Protein AF-A0A9P0QKT2-F1 (afdb_monomer_lite)

Secondary structure (DSSP, 8-state):
-HHHHHHHHHHHHTSTT-S--TT--HHHHT-HHHHHHHHHHHHS-PPPSSHHHHHHHHHHHHHTS---HHHHHHHHHHHT--HHHHHTT-HHHHHHHHHHHHHIIIIISTTHHHHHHHHTTS-HHHHHHHHHHHHHHHTTTSHHHHHHHHHHHHHHHHHHHHHHHHHHHHHHHHHHHHHHHHHHGGG----------PPP-------HHHHHHHHHHHHHHHHHHHHHHT-

pLDDT: mean 80.15, std 20.01, range [33.97, 98.31]

Organism: NCBI:txid45579

Structure (mmCIF, N/CA/C/O backbone):
data_AF-A0A9P0QKT2-F1
#
_entry.id   AF-A0A9P0QKT2-F1
#
loop_
_atom_site.group_PDB
_atom_site.id
_atom_site.type_symbol
_atom_site.label_atom_id
_atom_site.label_alt_id
_atom_site.label_comp_id
_atom_site.label_asym_id
_atom_site.label_entity_id
_atom_site.label_seq_id
_atom_site.pdbx_PDB_ins_code
_atom_site.Cartn_x
_atom_site.Cartn_y
_atom_site.Cartn_z
_atom_site.occupancy
_atom_site.B_iso_or_equiv
_atom_site.auth_seq_id
_atom_site.auth_comp_id
_atom_site.auth_asym_id
_atom_site.auth_atom_id
_atom_site.pdbx_PDB_model_num
ATOM 1 N N . MET A 1 1 ? 10.599 8.604 -6.263 1.00 65.31 1 MET A N 1
ATOM 2 C CA . MET A 1 1 ? 9.157 8.591 -5.875 1.00 65.31 1 MET A CA 1
ATOM 3 C C . MET A 1 1 ? 8.241 7.961 -6.918 1.00 65.31 1 MET A C 1
ATOM 5 O O . MET A 1 1 ? 7.345 7.209 -6.540 1.00 65.31 1 MET A O 1
ATOM 9 N N . SER A 1 2 ? 8.417 8.247 -8.215 1.00 85.25 2 SER A N 1
ATOM 10 C CA . SER A 1 2 ? 7.556 7.660 -9.256 1.00 85.25 2 SER A CA 1
ATOM 11 C C . SER A 1 2 ? 7.709 6.137 -9.356 1.00 85.25 2 SER A C 1
ATOM 13 O O . SER A 1 2 ? 6.700 5.457 -9.542 1.00 85.25 2 SER A O 1
ATOM 15 N N . ALA A 1 3 ? 8.918 5.579 -9.188 1.00 90.94 3 ALA A N 1
ATOM 16 C CA . ALA A 1 3 ? 9.082 4.127 -9.232 1.00 90.94 3 ALA A CA 1
ATOM 17 C C . ALA A 1 3 ? 8.391 3.413 -8.079 1.00 90.94 3 ALA A C 1
ATOM 19 O O . ALA A 1 3 ? 7.720 2.429 -8.336 1.00 90.94 3 ALA A O 1
ATOM 20 N N . PHE A 1 4 ? 8.461 3.937 -6.854 1.00 94.75 4 PHE A N 1
ATOM 21 C CA . PHE A 1 4 ? 7.757 3.326 -5.726 1.00 94.75 4 PHE A CA 1
ATOM 22 C C . PHE A 1 4 ? 6.256 3.200 -5.981 1.00 94.75 4 PHE A C 1
ATOM 24 O O . PHE A 1 4 ? 5.687 2.134 -5.784 1.00 94.75 4 PHE A O 1
ATOM 31 N N . ILE A 1 5 ? 5.619 4.258 -6.491 1.00 96.25 5 ILE A N 1
ATOM 32 C CA . ILE A 1 5 ? 4.192 4.208 -6.834 1.00 96.25 5 ILE A CA 1
ATOM 33 C C . ILE A 1 5 ? 3.935 3.154 -7.921 1.00 96.25 5 ILE A C 1
ATOM 35 O O . ILE A 1 5 ? 2.951 2.428 -7.834 1.00 96.25 5 ILE A O 1
ATOM 39 N N . LYS A 1 6 ? 4.821 3.024 -8.917 1.00 96.88 6 LYS A N 1
ATOM 40 C CA . LYS A 1 6 ? 4.705 1.990 -9.959 1.00 96.88 6 LYS A CA 1
ATOM 41 C C . LYS A 1 6 ? 4.854 0.576 -9.395 1.00 96.88 6 LYS A C 1
ATOM 43 O O . LYS A 1 6 ? 3.983 -0.245 -9.653 1.00 96.88 6 LYS A O 1
ATOM 48 N N . SER A 1 7 ? 5.879 0.314 -8.589 1.00 97.31 7 SER A N 1
ATOM 49 C CA . SER A 1 7 ? 6.086 -0.978 -7.923 1.00 97.31 7 SER A CA 1
ATOM 50 C C . SER A 1 7 ? 4.891 -1.337 -7.037 1.00 97.31 7 SER A C 1
ATOM 52 O O . SER A 1 7 ? 4.411 -2.467 -7.042 1.00 97.31 7 SER A O 1
ATOM 54 N N . MET A 1 8 ? 4.329 -0.344 -6.343 1.00 98.19 8 MET A N 1
ATOM 55 C CA . MET A 1 8 ? 3.104 -0.501 -5.562 1.00 98.19 8 MET A CA 1
ATOM 56 C C . MET A 1 8 ? 1.881 -0.801 -6.433 1.00 98.19 8 MET A C 1
ATOM 58 O O . MET A 1 8 ? 1.063 -1.618 -6.034 1.00 98.19 8 MET A O 1
ATOM 62 N N . ILE A 1 9 ? 1.740 -0.189 -7.613 1.00 98.31 9 ILE A N 1
ATOM 63 C CA . ILE A 1 9 ? 0.661 -0.513 -8.562 1.00 98.31 9 ILE A CA 1
ATOM 64 C C . ILE A 1 9 ? 0.784 -1.956 -9.058 1.00 98.31 9 ILE A C 1
ATOM 66 O O . ILE A 1 9 ? -0.229 -2.654 -9.095 1.00 98.31 9 ILE A O 1
ATOM 70 N N . VAL A 1 10 ? 1.996 -2.411 -9.396 1.00 97.88 10 VAL A N 1
ATOM 71 C CA . VAL A 1 10 ? 2.253 -3.806 -9.791 1.00 97.88 10 VAL A CA 1
ATOM 72 C C . VAL A 1 10 ? 1.815 -4.745 -8.670 1.00 97.88 10 VAL A C 1
ATOM 74 O O . VAL A 1 10 ? 0.959 -5.598 -8.885 1.00 97.88 10 VAL A O 1
ATOM 77 N N . TRP A 1 11 ? 2.283 -4.509 -7.445 1.00 98.25 11 TRP A N 1
ATOM 78 C CA . TRP A 1 11 ? 1.902 -5.319 -6.289 1.00 98.25 11 TRP A CA 1
ATOM 79 C C . TRP A 1 11 ? 0.396 -5.303 -5.992 1.00 98.25 11 TRP A C 1
ATOM 81 O O . TRP A 1 11 ? -0.208 -6.341 -5.726 1.00 98.25 11 TRP A O 1
ATOM 91 N N . LEU A 1 12 ? -0.243 -4.134 -6.063 1.00 97.94 12 LEU A N 1
ATOM 92 C CA . LEU A 1 12 ? -1.684 -4.000 -5.840 1.00 97.94 12 LEU A CA 1
ATOM 93 C C . LEU A 1 12 ? -2.510 -4.672 -6.943 1.00 97.94 12 LEU A C 1
ATOM 95 O O . LEU A 1 12 ? -3.657 -5.044 -6.688 1.00 97.94 12 LEU A O 1
ATOM 99 N N . SER A 1 13 ? -1.962 -4.833 -8.150 1.00 97.56 13 SER A N 1
ATOM 100 C CA . SER A 1 13 ? -2.645 -5.522 -9.251 1.00 97.56 13 SER A CA 1
ATOM 101 C C . SER A 1 13 ? -2.770 -7.034 -9.035 1.00 97.56 13 SER A C 1
ATOM 103 O O . SER A 1 13 ? -3.696 -7.638 -9.571 1.00 97.56 13 SER A O 1
ATOM 105 N N . ASP A 1 14 ? -1.936 -7.622 -8.170 1.00 96.75 14 ASP A N 1
ATOM 106 C CA . ASP A 1 14 ? -1.974 -9.057 -7.852 1.00 96.75 14 ASP A CA 1
ATOM 107 C C . ASP A 1 14 ? -3.077 -9.436 -6.848 1.00 96.75 14 ASP A C 1
ATOM 109 O O . ASP A 1 14 ? -3.342 -10.619 -6.615 1.00 96.75 14 ASP A O 1
ATOM 113 N N . PHE A 1 15 ? -3.747 -8.456 -6.232 1.00 96.06 15 PHE A N 1
ATOM 114 C CA . PHE A 1 15 ? -4.842 -8.747 -5.310 1.00 96.06 15 PHE A CA 1
ATOM 115 C C . PHE A 1 15 ? -6.084 -9.266 -6.059 1.00 96.06 15 PHE A C 1
ATOM 117 O O . PHE A 1 15 ? -6.434 -8.758 -7.129 1.00 96.06 15 PHE A O 1
ATOM 124 N N . PRO A 1 16 ? -6.829 -10.232 -5.489 1.00 94.62 16 PRO A N 1
ATOM 125 C CA . PRO A 1 16 ? -8.039 -10.747 -6.110 1.00 94.62 16 PRO A CA 1
ATOM 126 C C . PRO A 1 16 ? -9.060 -9.631 -6.325 1.00 94.62 16 PRO A C 1
ATOM 128 O O . PRO A 1 16 ? -9.385 -8.890 -5.399 1.00 94.62 16 PRO A O 1
ATOM 131 N N . SER A 1 17 ? -9.612 -9.558 -7.537 1.00 94.19 17 SER A N 1
ATOM 132 C CA . SER A 1 17 ? -10.562 -8.511 -7.951 1.00 94.19 17 SER A CA 1
ATOM 133 C C . SER A 1 17 ? -9.989 -7.089 -7.943 1.00 94.19 17 SER A C 1
ATOM 135 O O . SER A 1 17 ? -10.761 -6.128 -7.945 1.00 94.19 17 SER A O 1
ATOM 137 N N . SER A 1 18 ? -8.659 -6.937 -7.948 1.00 96.06 18 SER A N 1
ATOM 138 C CA . SER A 1 18 ? -8.037 -5.620 -8.041 1.00 96.06 18 SER A CA 1
ATOM 139 C C . SER A 1 18 ? -8.517 -4.882 -9.299 1.00 96.06 18 SER A C 1
ATOM 141 O O . SER A 1 18 ? -8.508 -5.454 -10.392 1.00 96.06 18 SER A O 1
ATOM 143 N N . PRO A 1 19 ? -8.934 -3.609 -9.181 1.00 96.69 19 PRO A N 1
ATOM 144 C CA . PRO A 1 19 ? -9.312 -2.790 -10.331 1.00 96.69 19 PRO A CA 1
ATOM 145 C C . PRO A 1 19 ? -8.095 -2.286 -11.127 1.00 96.69 19 PRO A C 1
ATOM 147 O O . PRO A 1 19 ? -8.264 -1.637 -12.158 1.00 96.69 19 PRO A O 1
ATOM 150 N N . LEU A 1 20 ? -6.874 -2.524 -10.635 1.00 97.31 20 LEU A N 1
ATOM 151 C CA . LEU A 1 20 ? -5.635 -2.052 -11.241 1.00 97.31 20 LEU A CA 1
ATOM 152 C C . LEU A 1 20 ? -5.011 -3.133 -12.121 1.00 97.31 20 LEU A C 1
ATOM 154 O O . LEU A 1 20 ? -4.900 -4.285 -11.722 1.00 97.31 20 LEU A O 1
ATOM 158 N N . SER A 1 21 ? -4.526 -2.734 -13.295 1.00 97.31 21 SER A N 1
ATOM 159 C CA . SER A 1 21 ? -3.582 -3.541 -14.076 1.00 97.31 21 SER A CA 1
ATOM 160 C C . SER A 1 21 ? -2.142 -3.256 -13.643 1.00 97.31 21 SER A C 1
ATOM 162 O O . SER A 1 21 ? -1.848 -2.118 -13.279 1.00 97.31 21 SER A O 1
ATOM 164 N N . ALA A 1 22 ? -1.218 -4.202 -13.827 1.00 96.62 22 ALA A N 1
ATOM 165 C CA . ALA A 1 22 ? 0.212 -4.001 -13.549 1.00 96.62 22 ALA A CA 1
ATOM 166 C C . ALA A 1 22 ? 0.848 -2.819 -14.316 1.00 96.62 22 ALA A C 1
ATOM 168 O O . ALA A 1 22 ? 1.862 -2.265 -13.902 1.00 96.62 22 ALA A O 1
ATOM 169 N N . HIS A 1 23 ? 0.244 -2.398 -15.431 1.00 96.44 23 HIS A N 1
ATOM 170 C CA . HIS A 1 23 ? 0.685 -1.250 -16.235 1.00 96.44 23 HIS A CA 1
ATOM 171 C C . HIS A 1 23 ? -0.147 0.016 -15.998 1.00 96.44 23 HIS A C 1
ATOM 173 O O . HIS A 1 23 ? -0.069 0.964 -16.782 1.00 96.44 23 HIS A O 1
ATOM 179 N N . ALA A 1 24 ? -0.978 0.028 -14.954 1.00 97.00 24 ALA A N 1
ATOM 180 C CA . ALA A 1 24 ? -1.817 1.172 -14.647 1.00 97.00 24 ALA A CA 1
ATOM 181 C C . ALA A 1 24 ? -0.954 2.387 -14.284 1.00 97.00 24 ALA A C 1
ATOM 183 O O . ALA A 1 24 ? 0.142 2.279 -13.732 1.00 97.00 24 ALA A O 1
ATOM 184 N N . SER A 1 25 ? -1.460 3.568 -14.619 1.00 96.94 25 SER A N 1
ATOM 185 C CA . SER A 1 25 ? -0.797 4.821 -14.294 1.00 96.94 25 SER A CA 1
ATOM 186 C C . SER A 1 25 ? -1.206 5.322 -12.907 1.00 96.94 25 SER A C 1
ATOM 188 O O . SER A 1 25 ? -2.145 4.821 -12.283 1.00 96.94 25 SER A O 1
ATOM 190 N N . ILE A 1 26 ? -0.522 6.358 -12.422 1.00 96.31 26 ILE A N 1
ATOM 191 C CA . ILE A 1 26 ? -0.884 7.005 -11.156 1.00 96.31 26 ILE A CA 1
ATOM 192 C C . ILE A 1 26 ? -2.288 7.617 -11.210 1.00 96.31 26 ILE A C 1
ATOM 194 O O . ILE A 1 26 ? -2.996 7.622 -10.209 1.00 96.31 26 ILE A O 1
ATOM 198 N N . GLU A 1 27 ? -2.725 8.079 -12.383 1.00 96.88 27 GLU A N 1
ATOM 199 C CA . GLU A 1 27 ? -4.071 8.607 -12.597 1.00 96.88 27 GLU A CA 1
ATOM 200 C C . GLU A 1 27 ? -5.140 7.538 -12.394 1.00 96.88 27 GLU A C 1
ATOM 202 O O . GLU A 1 27 ? -6.210 7.854 -11.881 1.00 96.88 27 GLU A O 1
ATOM 207 N N . ALA A 1 28 ? -4.850 6.289 -12.770 1.00 97.12 28 ALA A N 1
ATOM 208 C CA . ALA A 1 28 ? -5.752 5.176 -12.520 1.00 97.12 28 ALA A CA 1
ATOM 209 C C . ALA A 1 28 ? -5.839 4.879 -11.019 1.00 97.12 28 ALA A C 1
ATOM 211 O O . ALA A 1 28 ? -6.939 4.775 -10.491 1.00 97.12 28 ALA A O 1
ATOM 212 N N . LEU A 1 29 ? -4.709 4.826 -10.304 1.00 97.31 29 LEU A N 1
ATOM 213 C CA . LEU A 1 29 ? -4.705 4.644 -8.845 1.00 97.31 29 LEU A CA 1
ATOM 214 C C . LEU A 1 29 ? -5.441 5.780 -8.111 1.00 97.31 29 LEU A C 1
ATOM 216 O O . LEU A 1 29 ? -6.167 5.527 -7.152 1.00 97.31 29 LEU A O 1
ATOM 220 N N . ALA A 1 30 ? -5.264 7.020 -8.569 1.00 96.88 30 ALA A N 1
ATOM 221 C CA . ALA A 1 30 ? -5.894 8.216 -8.017 1.00 96.88 30 ALA A CA 1
ATOM 222 C C . ALA A 1 30 ? -7.309 8.482 -8.569 1.00 96.88 30 ALA A C 1
ATOM 224 O O . ALA A 1 30 ? -7.863 9.553 -8.331 1.00 96.88 30 ALA A O 1
ATOM 225 N N . SER A 1 31 ? -7.925 7.548 -9.301 1.00 96.25 31 SER A N 1
ATOM 226 C CA . SER A 1 31 ? -9.359 7.627 -9.603 1.00 96.25 31 SER A CA 1
ATOM 227 C C . SER A 1 31 ? -10.153 7.274 -8.338 1.00 96.25 31 SER A C 1
ATOM 229 O O . SER A 1 31 ? -9.881 6.238 -7.726 1.00 96.25 31 SER A O 1
ATOM 231 N N . PRO A 1 32 ? -11.146 8.087 -7.928 1.00 95.62 32 PRO A N 1
ATOM 232 C CA . PRO A 1 32 ? -12.008 7.763 -6.793 1.00 95.62 32 PRO A CA 1
ATOM 233 C C . PRO A 1 32 ? -12.688 6.396 -6.924 1.00 95.62 32 PRO A C 1
ATOM 235 O O . PRO A 1 32 ? -12.804 5.674 -5.938 1.00 95.62 32 PRO A O 1
ATOM 238 N N . GLU A 1 33 ? -13.106 6.022 -8.133 1.00 95.12 33 GLU A N 1
ATOM 239 C CA . GLU A 1 33 ? -13.756 4.744 -8.421 1.00 95.12 33 GLU A CA 1
ATOM 240 C C . GLU A 1 33 ? -12.795 3.572 -8.200 1.00 95.12 33 GLU A C 1
ATOM 242 O O . GLU A 1 33 ? -13.113 2.637 -7.464 1.00 95.12 33 GLU A O 1
ATOM 247 N N . VAL A 1 34 ? -11.598 3.646 -8.790 1.00 95.94 34 VAL A N 1
ATOM 248 C CA . VAL A 1 34 ? -10.556 2.617 -8.653 1.00 95.94 34 VAL A CA 1
ATOM 249 C C . VAL A 1 34 ? -10.100 2.508 -7.201 1.00 95.94 34 VAL A C 1
ATOM 251 O O . VAL A 1 34 ? -10.027 1.405 -6.661 1.00 95.94 34 VAL A O 1
ATOM 254 N N . PHE A 1 35 ? -9.854 3.638 -6.539 1.00 96.31 35 PHE A N 1
ATOM 255 C CA . PHE A 1 35 ? -9.447 3.664 -5.138 1.00 96.31 35 PHE A CA 1
ATOM 256 C C . PHE A 1 35 ? -10.518 3.062 -4.221 1.00 96.31 35 PHE A C 1
ATOM 258 O O . PHE A 1 35 ? -10.198 2.268 -3.338 1.00 96.31 35 PHE A O 1
ATOM 265 N N . ASN A 1 36 ? -11.796 3.374 -4.454 1.00 94.75 36 ASN A N 1
ATOM 266 C CA . ASN A 1 36 ? -12.893 2.803 -3.681 1.00 94.75 36 ASN A CA 1
ATOM 267 C C . ASN A 1 36 ? -13.024 1.287 -3.891 1.00 94.75 36 ASN A C 1
ATOM 269 O O . ASN A 1 36 ? -13.183 0.543 -2.923 1.00 94.75 36 ASN A O 1
ATOM 273 N N . CYS A 1 37 ? -12.907 0.816 -5.136 1.00 94.56 37 CYS A N 1
ATOM 274 C CA . CYS A 1 37 ? -12.874 -0.613 -5.439 1.00 94.56 37 CYS A CA 1
ATOM 275 C C . CYS A 1 37 ? -11.696 -1.303 -4.742 1.00 94.56 37 CYS A C 1
ATOM 277 O O . CYS A 1 37 ? -11.878 -2.358 -4.139 1.00 94.56 37 CYS A O 1
ATOM 279 N N . LEU A 1 38 ? -10.512 -0.688 -4.753 1.00 95.81 38 LEU A N 1
ATOM 280 C CA . LEU A 1 38 ? -9.321 -1.228 -4.103 1.00 95.81 38 LEU A CA 1
ATOM 281 C C . LEU A 1 38 ? -9.482 -1.305 -2.577 1.00 95.81 38 LEU A C 1
ATOM 283 O O . LEU A 1 38 ? -9.185 -2.340 -1.981 1.00 95.81 38 LEU A O 1
ATOM 287 N N . LEU A 1 39 ? -10.015 -0.257 -1.939 1.00 95.25 39 LEU A N 1
ATOM 288 C CA . LEU A 1 39 ? -10.368 -0.301 -0.516 1.00 95.25 39 LEU A CA 1
ATOM 289 C C . LEU A 1 39 ? -11.407 -1.389 -0.233 1.00 95.25 39 LEU A C 1
ATOM 291 O O . LEU A 1 39 ? -11.264 -2.122 0.743 1.00 95.25 39 LEU A O 1
ATOM 295 N N . GLY A 1 40 ? -12.400 -1.548 -1.111 1.00 93.75 40 GLY A N 1
ATOM 296 C CA . GLY A 1 40 ? -13.363 -2.645 -1.066 1.00 93.75 40 GLY A CA 1
ATOM 297 C C . GLY A 1 40 ? -12.698 -4.019 -1.090 1.00 93.75 40 GLY A C 1
ATOM 298 O O . GLY A 1 40 ? -13.039 -4.866 -0.269 1.00 93.75 40 GLY A O 1
ATOM 299 N N . CYS A 1 41 ? -11.706 -4.216 -1.960 1.00 93.31 41 CYS A N 1
ATOM 300 C CA . CYS A 1 41 ? -10.953 -5.468 -2.065 1.00 93.31 41 CYS A CA 1
ATOM 301 C C . CYS A 1 41 ? -10.135 -5.758 -0.800 1.00 93.31 41 CYS A C 1
ATOM 303 O O . CYS A 1 41 ? -10.121 -6.887 -0.315 1.00 93.31 41 CYS A O 1
ATOM 305 N N . LEU A 1 42 ? -9.469 -4.744 -0.246 1.00 94.56 42 LEU A N 1
ATOM 306 C CA . LEU A 1 42 ? -8.571 -4.917 0.897 1.00 94.56 42 LEU A CA 1
ATOM 307 C C . LEU A 1 42 ? -9.313 -4.996 2.241 1.00 94.56 42 LEU A C 1
ATOM 309 O O . LEU A 1 42 ? -8.932 -5.764 3.123 1.00 94.56 42 LEU A O 1
ATOM 313 N N . ILE A 1 43 ? -10.364 -4.199 2.424 1.00 94.06 43 ILE A N 1
ATOM 314 C CA . ILE A 1 43 ? -11.088 -4.060 3.699 1.00 94.06 43 ILE A CA 1
ATOM 315 C C . ILE A 1 43 ? -12.359 -4.926 3.724 1.00 94.06 43 ILE A C 1
ATOM 317 O O . ILE A 1 43 ? -12.873 -5.242 4.798 1.00 94.06 43 ILE A O 1
ATOM 321 N N . GLY A 1 44 ? -12.882 -5.315 2.557 1.00 89.12 44 GLY A N 1
ATOM 322 C CA . GLY A 1 44 ? -14.163 -6.017 2.424 1.00 89.12 44 GLY A CA 1
ATOM 323 C C . GLY A 1 44 ? -15.384 -5.099 2.554 1.00 89.12 44 GLY A C 1
ATOM 324 O O . GLY A 1 44 ? -16.499 -5.579 2.749 1.00 89.12 44 GLY A O 1
ATOM 325 N N . LYS A 1 45 ? -15.192 -3.773 2.497 1.00 84.81 45 LYS A N 1
ATOM 326 C CA . LYS A 1 45 ? -16.253 -2.759 2.598 1.00 84.81 45 LYS A CA 1
ATOM 327 C C . LYS A 1 45 ? -16.019 -1.656 1.576 1.00 84.81 45 LYS A C 1
ATOM 329 O O . LYS A 1 45 ? -14.920 -1.121 1.495 1.00 84.81 45 LYS A O 1
ATOM 334 N N . THR A 1 46 ? -17.060 -1.278 0.844 1.00 78.44 46 THR A N 1
ATOM 335 C CA . THR A 1 46 ? -17.016 -0.150 -0.093 1.00 78.44 46 THR A CA 1
ATOM 336 C C . THR A 1 46 ? -17.328 1.156 0.634 1.00 78.44 46 THR A C 1
ATOM 338 O O . THR A 1 46 ? -18.300 1.224 1.392 1.00 78.44 46 THR A O 1
ATOM 341 N N . ALA A 1 47 ? -16.535 2.199 0.396 1.00 72.75 47 ALA A N 1
ATOM 342 C CA . ALA A 1 47 ? -16.874 3.553 0.815 1.00 72.75 47 ALA A CA 1
ATOM 343 C C . ALA A 1 47 ? -17.914 4.158 -0.140 1.00 72.75 47 ALA A C 1
ATOM 345 O O . ALA A 1 47 ? -18.091 3.716 -1.279 1.00 72.75 47 ALA A O 1
ATOM 346 N N . THR A 1 48 ? -18.574 5.223 0.303 1.00 76.62 48 THR A N 1
ATOM 347 C CA . THR A 1 48 ? -19.150 6.192 -0.635 1.00 76.62 48 THR A CA 1
ATOM 348 C C . THR A 1 48 ? -1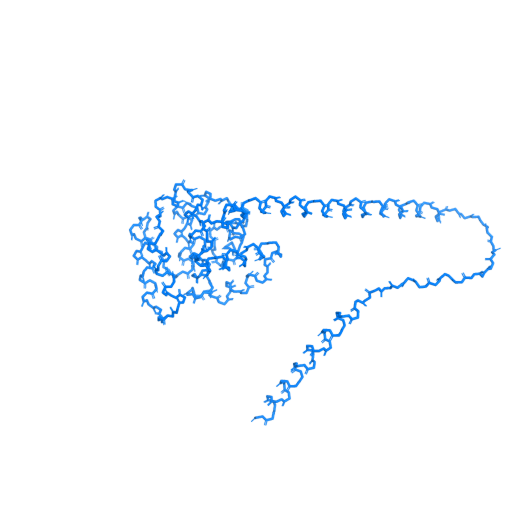8.011 6.967 -1.309 1.00 76.62 48 THR A C 1
ATOM 350 O O . THR A 1 48 ? -16.923 7.070 -0.759 1.00 76.62 48 THR A O 1
ATOM 353 N N . SER A 1 49 ? -18.211 7.548 -2.489 1.00 78.12 49 SER A N 1
ATOM 354 C CA . SER A 1 49 ? -17.148 8.272 -3.211 1.00 78.12 49 SER A CA 1
ATOM 355 C C . SER A 1 49 ? -16.792 9.652 -2.614 1.00 78.12 49 SER A C 1
ATOM 357 O O . SER A 1 49 ? -16.257 10.515 -3.307 1.00 78.12 49 SER A O 1
ATOM 359 N N . THR A 1 50 ? -17.077 9.895 -1.328 1.00 84.00 50 THR A N 1
ATOM 360 C CA . THR A 1 50 ? -16.821 11.176 -0.649 1.00 84.00 50 THR A CA 1
ATOM 361 C C . THR A 1 50 ? -15.557 11.113 0.210 1.00 84.00 50 THR A C 1
ATOM 363 O O . THR A 1 50 ? -15.286 10.112 0.872 1.00 84.00 50 THR A O 1
ATOM 366 N N . ILE A 1 51 ? -14.789 12.207 0.255 1.00 81.62 51 ILE A N 1
ATOM 367 C CA . ILE A 1 51 ? -13.508 12.278 0.987 1.00 81.62 51 ILE A CA 1
ATOM 368 C C . ILE A 1 51 ? -13.659 11.941 2.478 1.00 81.62 51 ILE A C 1
ATOM 370 O O . ILE A 1 51 ? -12.880 11.159 3.022 1.00 81.62 51 ILE A O 1
ATOM 374 N N . GLU A 1 52 ? -14.674 12.507 3.131 1.00 84.62 52 GLU A N 1
ATOM 375 C CA . GLU A 1 52 ? -14.959 12.278 4.555 1.00 84.62 52 GLU A CA 1
ATOM 376 C C . GLU A 1 52 ? -15.262 10.804 4.842 1.00 84.62 52 GLU A C 1
ATOM 378 O O . GLU A 1 52 ? -14.896 10.271 5.894 1.00 84.62 52 GLU A O 1
ATOM 383 N N . SER A 1 53 ? -15.873 10.112 3.877 1.00 89.38 53 SER A N 1
ATOM 384 C CA . SER A 1 53 ? -16.187 8.699 4.034 1.00 89.38 53 SER A CA 1
ATOM 385 C C . SER A 1 53 ? -14.960 7.794 3.949 1.00 89.38 53 SER A C 1
ATOM 387 O O . SER A 1 53 ? -14.948 6.781 4.643 1.00 89.38 53 SER A O 1
ATOM 389 N N . TYR A 1 54 ? -13.903 8.167 3.212 1.00 92.38 54 TYR A N 1
ATOM 390 C CA . TYR A 1 54 ? -12.649 7.400 3.205 1.00 92.38 54 TYR A CA 1
ATOM 391 C C . TYR A 1 54 ? -11.960 7.442 4.568 1.00 92.38 54 TYR A C 1
ATOM 393 O O . TYR A 1 54 ? -11.595 6.395 5.099 1.00 92.38 54 TYR A O 1
ATOM 401 N N . HIS A 1 55 ? -11.850 8.631 5.173 1.00 92.56 55 HIS A N 1
ATOM 402 C CA . HIS A 1 55 ? -11.302 8.788 6.526 1.00 92.56 55 HIS A CA 1
ATOM 403 C C . HIS A 1 55 ? -12.098 7.977 7.547 1.00 92.56 55 HIS A C 1
ATOM 405 O O . HIS A 1 55 ? -11.523 7.162 8.268 1.00 92.56 55 HIS A O 1
ATOM 411 N N . SER A 1 56 ? -13.426 8.134 7.561 1.00 93.38 56 SER A N 1
ATOM 412 C CA . SER A 1 56 ? -14.285 7.397 8.494 1.00 93.38 56 SER A CA 1
ATOM 413 C C . SER A 1 56 ? -14.215 5.882 8.279 1.00 93.38 56 SER A C 1
ATOM 415 O O . SER A 1 56 ? -14.184 5.131 9.254 1.00 93.38 56 SER A O 1
ATOM 417 N N . LEU A 1 57 ? -14.176 5.413 7.026 1.00 93.94 57 LEU A N 1
ATOM 418 C CA . LEU A 1 57 ? -14.069 3.987 6.711 1.00 93.94 57 LEU A CA 1
ATOM 419 C C . LEU A 1 57 ? -12.749 3.403 7.218 1.00 93.94 57 LEU A C 1
ATOM 421 O O . LEU A 1 57 ? -12.756 2.358 7.869 1.00 93.94 57 LEU A O 1
ATOM 425 N N . LEU A 1 58 ? -11.633 4.077 6.934 1.00 95.12 58 LEU A N 1
ATOM 426 C CA . LEU A 1 58 ? -10.300 3.639 7.341 1.00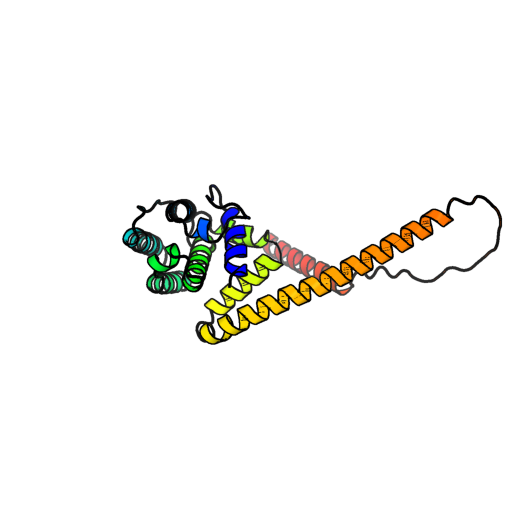 95.12 58 LEU A CA 1
ATOM 427 C C . LEU A 1 58 ? -10.153 3.637 8.867 1.00 95.12 58 LEU A C 1
ATOM 429 O O . LEU A 1 58 ? -9.656 2.661 9.425 1.00 95.12 58 LEU A O 1
ATOM 433 N N . GLN A 1 59 ? -10.653 4.669 9.551 1.00 94.69 59 GLN A N 1
ATOM 434 C CA . GLN A 1 59 ? -10.671 4.719 11.016 1.00 94.69 59 GLN A CA 1
ATOM 435 C C . GLN A 1 59 ? -11.489 3.571 11.611 1.00 94.69 59 GLN A C 1
ATOM 437 O O . GLN A 1 59 ? -10.957 2.802 12.408 1.00 94.69 59 GLN A O 1
ATOM 442 N N . LYS A 1 60 ? -12.733 3.374 11.154 1.00 94.88 60 LYS A N 1
ATOM 443 C CA . LYS A 1 60 ? -13.592 2.266 11.610 1.00 94.88 60 LYS A CA 1
ATOM 444 C C . LYS A 1 60 ? -12.971 0.897 11.349 1.00 94.88 60 LYS A C 1
ATOM 446 O O . LYS A 1 60 ? -13.146 -0.023 12.146 1.00 94.88 60 LYS A O 1
ATOM 451 N N . HIS A 1 61 ? -12.272 0.733 10.224 1.00 94.94 61 HIS A N 1
ATOM 452 C CA . HIS A 1 61 ? -11.526 -0.492 9.937 1.00 94.94 61 HIS A CA 1
ATOM 453 C C . HIS A 1 61 ? -10.446 -0.724 10.991 1.00 94.94 61 HIS A C 1
ATOM 455 O O . HIS A 1 61 ? -10.419 -1.803 11.574 1.00 94.94 61 HIS A O 1
ATOM 461 N N . LEU A 1 62 ? -9.619 0.277 11.299 1.00 94.44 62 LEU A N 1
ATOM 462 C CA . LEU A 1 62 ? -8.550 0.142 12.293 1.00 94.44 62 LEU A CA 1
ATOM 463 C C . LEU A 1 62 ? -9.057 -0.013 13.729 1.00 94.44 62 LEU A C 1
ATOM 465 O O . LEU A 1 62 ? -8.475 -0.781 14.487 1.00 94.44 62 LEU A O 1
ATOM 469 N N . GLU A 1 63 ? -10.147 0.656 14.098 1.00 94.12 63 GLU A N 1
ATOM 470 C CA . GLU A 1 63 ? -10.798 0.504 15.409 1.00 94.12 63 GLU A CA 1
ATOM 471 C C . GLU A 1 63 ? -11.332 -0.914 15.638 1.00 94.12 63 GLU A C 1
ATOM 473 O O . GLU A 1 63 ? -11.410 -1.371 16.774 1.00 94.12 63 GLU A O 1
ATOM 478 N N . SER A 1 64 ? -11.669 -1.634 14.564 1.00 92.88 64 SER A N 1
ATOM 479 C CA . SER A 1 64 ? -12.095 -3.036 14.650 1.00 92.88 64 SER A CA 1
ATOM 480 C C . SER A 1 64 ? -10.940 -4.030 14.829 1.00 92.88 64 SER A C 1
ATOM 482 O O . SER A 1 64 ? -11.185 -5.227 14.994 1.00 92.88 64 SER A O 1
ATOM 484 N N . LYS A 1 65 ? -9.684 -3.572 14.758 1.00 92.62 65 LYS A N 1
ATOM 485 C CA . LYS A 1 65 ? -8.490 -4.418 14.869 1.00 92.62 65 LYS A CA 1
ATOM 486 C C . LYS A 1 65 ? -7.877 -4.309 16.259 1.00 92.62 65 LYS A C 1
ATOM 488 O O . LYS A 1 65 ? -8.025 -3.308 16.952 1.00 92.62 65 LYS A O 1
ATOM 493 N N . VAL A 1 66 ? -7.152 -5.356 16.650 1.00 91.81 66 VAL A N 1
ATOM 494 C CA . VAL A 1 66 ? -6.363 -5.351 17.886 1.00 91.81 66 VAL A CA 1
ATOM 495 C C . VAL A 1 66 ? -5.327 -4.235 17.806 1.00 91.81 66 VAL A C 1
ATOM 497 O O . VAL A 1 66 ? -4.621 -4.103 16.802 1.00 91.81 66 VAL A O 1
ATOM 500 N N . GLU A 1 67 ? -5.241 -3.434 18.864 1.00 92.25 67 GLU A N 1
ATOM 501 C CA . GLU A 1 67 ? -4.296 -2.329 18.928 1.00 92.25 67 GLU A CA 1
ATOM 502 C C . GLU A 1 67 ? -2.864 -2.867 18.976 1.00 92.25 67 GLU A C 1
ATOM 504 O O . GLU A 1 67 ? -2.448 -3.558 19.904 1.00 92.25 67 GLU A O 1
ATOM 509 N N . THR A 1 68 ? -2.115 -2.572 17.920 1.00 91.69 68 THR A N 1
ATOM 510 C CA . THR A 1 68 ? -0.705 -2.923 17.761 1.00 91.69 68 THR A CA 1
ATOM 511 C C . THR A 1 68 ? 0.070 -1.666 17.388 1.00 91.69 68 THR A C 1
ATOM 513 O O . THR A 1 68 ? -0.515 -0.689 16.916 1.00 91.69 68 THR A O 1
ATOM 516 N N . LYS A 1 69 ? 1.399 -1.697 17.536 1.00 90.44 69 LYS A N 1
ATOM 517 C CA . LYS A 1 69 ? 2.276 -0.596 17.107 1.00 90.44 69 LYS A CA 1
ATOM 518 C C . LYS A 1 69 ? 2.020 -0.188 15.648 1.00 90.44 69 LYS A C 1
ATOM 520 O O . LYS A 1 69 ? 1.900 0.994 15.363 1.00 90.44 69 LYS A O 1
ATOM 525 N N . VAL A 1 70 ? 1.831 -1.166 14.759 1.00 89.69 70 VAL A N 1
ATOM 526 C CA . VAL A 1 70 ? 1.523 -0.926 13.338 1.00 89.69 70 VAL A CA 1
ATOM 527 C C . VAL A 1 70 ? 0.170 -0.231 13.165 1.00 89.69 70 VAL A C 1
ATOM 529 O O . VAL A 1 70 ? 0.058 0.708 12.390 1.00 89.69 70 VAL A O 1
ATOM 532 N N . VAL A 1 71 ? -0.866 -0.640 13.906 1.00 91.25 71 VAL A N 1
ATOM 533 C CA . VAL A 1 71 ? -2.190 0.006 13.827 1.00 91.25 71 VAL A CA 1
ATOM 534 C C . VAL A 1 71 ? -2.136 1.461 14.304 1.00 91.25 71 VAL A C 1
ATOM 536 O O . VAL A 1 71 ? -2.807 2.309 13.717 1.00 91.25 71 VAL A O 1
ATOM 539 N N . LEU A 1 72 ? -1.330 1.772 15.323 1.00 91.00 72 LEU A N 1
ATOM 540 C CA . LEU A 1 72 ? -1.101 3.152 15.766 1.00 91.00 72 LEU A CA 1
ATOM 541 C C . LEU A 1 72 ? -0.410 3.986 14.675 1.00 91.00 72 LEU A C 1
ATOM 543 O O . LEU A 1 72 ? -0.918 5.048 14.321 1.00 91.00 72 LEU A O 1
ATOM 547 N N . GLU A 1 73 ? 0.660 3.461 14.070 1.00 90.62 73 GLU A N 1
ATOM 548 C CA . GLU A 1 73 ? 1.360 4.099 12.940 1.00 90.62 73 GLU A CA 1
ATOM 549 C C . GLU A 1 73 ? 0.404 4.350 11.757 1.00 90.62 73 GLU A C 1
ATOM 551 O O . GLU A 1 73 ? 0.396 5.426 11.159 1.00 90.62 73 GLU A O 1
ATOM 556 N N . MET A 1 74 ? -0.486 3.399 11.452 1.00 92.75 74 MET A N 1
ATOM 557 C CA . MET A 1 74 ? -1.504 3.572 10.411 1.00 92.75 74 MET A CA 1
ATOM 558 C C . MET A 1 74 ? -2.516 4.676 10.751 1.00 92.75 74 MET A C 1
ATOM 560 O O . MET A 1 74 ? -2.909 5.424 9.854 1.00 92.75 74 MET A O 1
ATOM 564 N N . LYS A 1 75 ? -2.946 4.804 12.017 1.00 93.69 75 LYS A N 1
ATOM 565 C CA . LYS A 1 75 ? -3.854 5.883 12.455 1.00 93.69 75 LYS A CA 1
ATOM 566 C C . LYS A 1 75 ? -3.206 7.258 12.259 1.00 93.69 75 LYS A C 1
ATOM 568 O O . LYS A 1 75 ? -3.853 8.166 11.733 1.00 93.69 75 LYS A O 1
ATOM 573 N N . GLU A 1 76 ? -1.935 7.400 12.631 1.00 92.62 76 GLU A N 1
ATOM 574 C CA . GLU A 1 76 ? -1.155 8.630 12.428 1.00 92.62 76 GLU A CA 1
ATOM 575 C C . GLU A 1 76 ? -0.975 8.943 10.937 1.00 92.62 76 GLU A C 1
ATOM 577 O O . GLU A 1 76 ? -1.199 10.076 10.495 1.00 92.62 76 GLU A O 1
ATOM 582 N N . LEU A 1 77 ? -0.660 7.923 10.132 1.00 92.81 77 LEU A N 1
ATOM 583 C CA . LEU A 1 77 ? -0.527 8.059 8.687 1.00 92.81 77 LEU A CA 1
ATOM 584 C C . LEU A 1 77 ? -1.834 8.539 8.046 1.00 92.81 77 LEU A C 1
ATOM 586 O O . LEU A 1 77 ? -1.792 9.507 7.282 1.00 92.81 77 LEU A O 1
ATOM 590 N N . ILE A 1 78 ? -2.977 7.930 8.396 1.00 94.56 78 ILE A N 1
ATOM 591 C CA . ILE A 1 78 ? -4.312 8.347 7.933 1.00 94.56 78 ILE A CA 1
ATOM 592 C C . ILE A 1 78 ? -4.548 9.816 8.268 1.00 94.56 78 ILE A C 1
ATOM 594 O O . ILE A 1 78 ? -4.878 10.583 7.367 1.00 94.56 78 ILE A O 1
ATOM 598 N N . ALA A 1 79 ? -4.311 10.237 9.516 1.00 93.81 79 ALA A N 1
ATOM 599 C CA . ALA A 1 79 ? -4.496 11.629 9.934 1.00 93.81 79 ALA A CA 1
ATOM 600 C C . ALA A 1 79 ? -3.646 12.624 9.116 1.00 93.81 79 ALA A C 1
ATOM 602 O O . ALA A 1 79 ? -4.046 13.771 8.920 1.00 93.81 79 ALA A O 1
ATOM 603 N N . SER A 1 80 ? -2.497 12.184 8.593 1.00 93.12 80 SER A N 1
ATOM 604 C CA . SER A 1 80 ? -1.599 13.005 7.773 1.00 93.12 80 SER A CA 1
ATOM 605 C C . SER A 1 80 ? -1.942 13.047 6.271 1.00 93.12 80 SER A C 1
ATOM 607 O O . SER A 1 80 ? -1.302 13.801 5.523 1.00 93.12 80 SER A O 1
ATOM 609 N N . ILE A 1 81 ? -2.888 12.223 5.802 1.00 94.69 81 ILE A N 1
ATOM 610 C CA . ILE A 1 81 ? -3.257 12.112 4.384 1.00 94.69 81 ILE A CA 1
ATOM 611 C C . ILE A 1 81 ? -4.356 13.119 4.034 1.00 94.69 81 ILE A C 1
ATOM 613 O O . ILE A 1 81 ? -5.460 13.116 4.580 1.00 94.69 81 ILE A O 1
ATOM 617 N N . ASN A 1 82 ? -4.074 13.945 3.027 1.00 95.94 82 ASN A N 1
ATOM 618 C CA . ASN A 1 82 ? -5.062 14.814 2.405 1.00 95.94 82 ASN A CA 1
ATOM 619 C C . ASN A 1 82 ? -5.601 14.156 1.125 1.00 95.94 82 ASN A C 1
ATOM 621 O O . ASN A 1 82 ? -5.040 14.339 0.048 1.00 95.94 82 ASN A O 1
ATOM 625 N N . PHE A 1 83 ? -6.706 13.412 1.220 1.00 95.50 83 PHE A N 1
ATOM 626 C CA . PHE A 1 83 ? -7.272 12.703 0.062 1.00 95.50 83 PHE A CA 1
ATOM 627 C C . PHE A 1 83 ? -7.666 13.621 -1.102 1.00 95.50 83 PHE A C 1
ATOM 629 O O . PHE A 1 83 ? -7.647 13.181 -2.246 1.00 95.50 83 PHE A O 1
ATOM 636 N N . LYS A 1 84 ? -7.951 14.907 -0.855 1.00 96.50 84 LYS A N 1
ATOM 637 C CA . LYS A 1 84 ? -8.165 15.865 -1.948 1.00 96.50 84 LYS A CA 1
ATOM 638 C C . LYS A 1 84 ? -6.907 15.985 -2.814 1.00 96.50 84 LYS A C 1
ATOM 640 O O . LYS A 1 84 ? -6.988 15.823 -4.025 1.00 96.50 84 LYS A O 1
ATOM 645 N N . LYS A 1 85 ? -5.744 16.173 -2.180 1.00 96.38 85 LYS A N 1
ATOM 646 C CA . LYS A 1 85 ? -4.445 16.225 -2.872 1.00 96.38 85 LYS A CA 1
ATOM 647 C C . LYS A 1 85 ? -4.095 14.906 -3.557 1.00 96.38 85 LYS A C 1
ATOM 649 O O . LYS A 1 85 ? -3.517 14.915 -4.638 1.00 96.38 85 LYS A O 1
ATOM 654 N N . PHE A 1 86 ? -4.466 13.777 -2.953 1.00 96.56 86 PHE A N 1
ATOM 655 C CA . PHE A 1 86 ? -4.305 12.463 -3.578 1.00 96.56 86 PHE A CA 1
ATOM 656 C C . PHE A 1 86 ? -5.057 12.378 -4.914 1.00 96.56 86 PHE A C 1
ATOM 658 O O . PHE A 1 86 ? -4.458 12.022 -5.922 1.00 96.56 86 PHE A O 1
ATOM 665 N N . PHE A 1 87 ? -6.330 12.784 -4.950 1.00 96.00 87 PHE A N 1
ATOM 666 C CA . PHE A 1 87 ? -7.125 12.794 -6.185 1.00 96.00 87 PHE A CA 1
ATOM 667 C C . PHE A 1 87 ? -6.672 13.869 -7.191 1.00 96.00 87 PHE A C 1
ATOM 669 O O . PHE A 1 87 ? -6.832 13.700 -8.399 1.00 96.00 87 PHE A O 1
ATOM 676 N N . GLU A 1 88 ? -6.029 14.940 -6.717 1.00 96.75 88 GLU A N 1
ATOM 677 C CA . GLU A 1 88 ? -5.300 15.914 -7.548 1.00 96.75 88 GLU A CA 1
ATOM 678 C C . GLU A 1 88 ? -3.934 15.388 -8.042 1.00 96.75 88 GLU A C 1
ATOM 680 O O . GLU A 1 88 ? -3.243 16.089 -8.780 1.00 96.75 88 GLU A O 1
ATOM 685 N N . LYS A 1 89 ? -3.571 14.142 -7.698 1.00 95.62 89 LYS A N 1
ATOM 686 C CA . LYS A 1 89 ? -2.347 13.428 -8.110 1.00 95.62 89 LYS A CA 1
ATOM 687 C C . LYS A 1 89 ? -1.058 14.037 -7.550 1.00 95.62 89 LYS A C 1
ATOM 689 O O . LYS A 1 89 ? 0.007 13.939 -8.158 1.00 95.62 89 LYS A O 1
ATOM 694 N N . ASP A 1 90 ? -1.131 14.638 -6.365 1.00 95.44 90 ASP A N 1
ATOM 695 C CA . ASP A 1 90 ? 0.051 15.067 -5.616 1.00 95.44 90 ASP A CA 1
ATOM 696 C C . ASP A 1 90 ? 0.920 13.847 -5.266 1.00 95.44 90 ASP A C 1
ATOM 698 O O . ASP A 1 90 ? 0.490 12.952 -4.531 1.00 95.44 90 ASP A O 1
ATOM 702 N N . LEU A 1 91 ? 2.147 13.803 -5.798 1.00 93.12 91 LEU A N 1
ATOM 703 C CA . LEU A 1 91 ? 3.034 12.640 -5.684 1.00 93.12 91 LEU A CA 1
ATOM 704 C C . LEU A 1 91 ? 3.338 12.274 -4.229 1.00 93.12 91 LEU A C 1
ATOM 706 O O . LEU A 1 91 ? 3.284 11.100 -3.871 1.00 93.12 91 LEU A O 1
ATOM 710 N N . HIS A 1 92 ? 3.602 13.263 -3.374 1.00 91.31 92 HIS A N 1
ATOM 711 C CA . HIS A 1 92 ? 3.899 13.020 -1.962 1.00 91.31 92 HIS A CA 1
ATOM 712 C C . HIS A 1 92 ? 2.715 12.380 -1.239 1.00 91.31 92 HIS A C 1
ATOM 714 O O . HIS A 1 92 ? 2.881 11.442 -0.456 1.00 91.31 92 HIS A O 1
ATOM 720 N N . THR A 1 93 ? 1.507 12.860 -1.519 1.00 94.19 93 THR A N 1
ATOM 721 C CA . THR A 1 93 ? 0.286 12.292 -0.952 1.00 94.19 93 THR A CA 1
ATOM 722 C C . THR A 1 93 ? 0.022 10.893 -1.514 1.00 94.19 93 THR A C 1
ATOM 724 O O . THR A 1 93 ? -0.357 10.003 -0.755 1.00 94.19 93 THR A O 1
ATOM 727 N N . CYS A 1 94 ? 0.297 10.653 -2.800 1.00 95.94 94 CYS A N 1
ATOM 728 C CA . CYS A 1 94 ? 0.202 9.322 -3.404 1.00 95.94 94 CYS A CA 1
ATOM 729 C C . CYS A 1 94 ? 1.156 8.317 -2.750 1.00 95.94 94 CYS A C 1
ATOM 731 O O . CYS A 1 94 ? 0.739 7.197 -2.468 1.00 95.94 94 CYS A O 1
ATOM 733 N N . VAL A 1 95 ? 2.395 8.715 -2.435 1.00 94.75 95 VAL A N 1
ATOM 734 C CA . VAL A 1 95 ? 3.341 7.870 -1.684 1.00 94.75 95 VAL A CA 1
ATOM 735 C C . VAL A 1 95 ? 2.754 7.489 -0.325 1.00 94.75 95 VAL A C 1
ATOM 737 O O . VAL A 1 95 ? 2.719 6.308 0.005 1.00 94.75 95 VAL A O 1
ATOM 740 N N . LYS A 1 96 ? 2.224 8.454 0.441 1.00 94.88 96 LYS A N 1
ATOM 741 C CA . LYS A 1 96 ? 1.590 8.171 1.743 1.00 94.88 96 LYS A CA 1
ATOM 742 C C . LYS A 1 96 ? 0.414 7.204 1.623 1.00 94.88 96 LYS A C 1
ATOM 744 O O . LYS A 1 96 ? 0.277 6.302 2.443 1.00 94.88 96 LYS A O 1
ATOM 749 N N . VAL A 1 97 ? -0.424 7.378 0.601 1.00 96.94 97 VAL A N 1
ATOM 750 C CA . VAL A 1 97 ? -1.546 6.469 0.337 1.00 96.94 97 VAL A CA 1
ATOM 751 C C . VAL A 1 97 ? -1.041 5.076 -0.038 1.00 96.94 97 VAL A C 1
ATOM 753 O O . VAL A 1 97 ? -1.565 4.098 0.480 1.00 96.94 97 VAL A O 1
ATOM 756 N N . CYS A 1 98 ? 0.006 4.960 -0.855 1.00 97.62 98 CYS A N 1
ATOM 757 C CA . CYS A 1 98 ? 0.615 3.668 -1.178 1.00 97.62 98 CYS A CA 1
ATOM 758 C C . CYS A 1 98 ? 1.173 2.976 0.072 1.00 97.62 98 CYS A C 1
ATOM 760 O O . CYS A 1 98 ? 0.927 1.793 0.272 1.00 97.62 98 CYS A O 1
ATOM 762 N N . VAL A 1 99 ? 1.855 3.711 0.953 1.00 95.62 99 VAL A N 1
ATOM 763 C CA . VAL A 1 99 ? 2.330 3.187 2.243 1.00 95.62 99 VAL A CA 1
ATOM 764 C C . VAL A 1 99 ? 1.163 2.710 3.113 1.00 95.62 99 VAL A C 1
ATOM 766 O O . VAL A 1 99 ? 1.218 1.631 3.699 1.00 95.62 99 VAL A O 1
ATOM 769 N N . LEU A 1 100 ? 0.064 3.465 3.159 1.00 96.56 100 LEU A N 1
ATOM 770 C CA . LEU A 1 100 ? -1.135 3.040 3.876 1.00 96.56 100 LEU A CA 1
ATOM 771 C C . LEU A 1 100 ? -1.717 1.749 3.279 1.00 96.56 100 LEU A C 1
ATOM 773 O O . LEU A 1 100 ? -2.019 0.815 4.020 1.00 96.56 100 LEU A O 1
ATOM 777 N N . LEU A 1 101 ? -1.854 1.680 1.953 1.00 97.38 101 LEU A N 1
ATOM 778 C CA . LEU A 1 101 ? -2.347 0.496 1.245 1.00 97.38 101 LEU A CA 1
ATOM 779 C C . LEU A 1 101 ? -1.430 -0.711 1.459 1.00 97.38 101 LEU A C 1
ATOM 781 O O . LEU A 1 101 ? -1.936 -1.815 1.635 1.00 97.38 101 LEU A O 1
ATOM 785 N N . TYR A 1 102 ? -0.113 -0.499 1.529 1.00 97.31 102 TYR A N 1
ATOM 786 C CA . TYR A 1 102 ? 0.857 -1.523 1.908 1.00 97.31 102 TYR A CA 1
ATOM 787 C C . TYR A 1 102 ? 0.538 -2.104 3.285 1.00 97.31 102 TYR A C 1
ATOM 789 O O . TYR A 1 102 ? 0.358 -3.316 3.420 1.00 97.31 102 TYR A O 1
ATOM 797 N N . PHE A 1 103 ? 0.394 -1.254 4.306 1.00 96.44 103 PHE A N 1
ATOM 798 C CA . PHE A 1 103 ? 0.093 -1.725 5.657 1.00 96.44 103 PHE A CA 1
ATOM 799 C C . PHE A 1 103 ? -1.275 -2.403 5.752 1.00 96.44 103 PHE A C 1
ATOM 801 O O . PHE A 1 103 ? -1.424 -3.417 6.437 1.00 96.44 103 PHE A O 1
ATOM 808 N N . ILE A 1 104 ? -2.284 -1.882 5.048 1.00 96.56 104 ILE A N 1
ATOM 809 C CA . ILE A 1 104 ? -3.591 -2.537 4.988 1.00 96.56 104 ILE A CA 1
ATOM 810 C C . ILE A 1 104 ? -3.433 -3.919 4.354 1.00 96.56 104 ILE A C 1
ATOM 812 O O . ILE A 1 104 ? -3.817 -4.916 4.967 1.00 96.56 104 ILE A O 1
ATOM 816 N N . GLY A 1 105 ? -2.828 -3.977 3.169 1.00 96.81 105 GLY A N 1
ATOM 817 C CA . GLY A 1 105 ? -2.659 -5.184 2.374 1.00 96.81 105 GLY A CA 1
ATOM 818 C C . GLY A 1 105 ? -1.835 -6.270 3.055 1.00 96.81 105 GLY A C 1
ATOM 819 O O . GLY A 1 105 ? -2.138 -7.431 2.831 1.00 96.81 105 GLY A O 1
ATOM 820 N N . THR A 1 106 ? -0.883 -5.923 3.925 1.00 96.38 106 THR A N 1
ATOM 821 C CA . THR A 1 106 ? 0.010 -6.885 4.601 1.00 96.38 106 THR A CA 1
ATOM 822 C C . THR A 1 106 ? -0.374 -7.214 6.046 1.00 96.38 106 THR A C 1
ATOM 824 O O . THR A 1 106 ? -0.009 -8.282 6.527 1.00 96.38 106 THR A O 1
ATOM 827 N N . HIS A 1 107 ? -1.118 -6.351 6.752 1.00 95.12 107 HIS A N 1
ATOM 828 C CA . HIS A 1 107 ? -1.385 -6.555 8.187 1.00 95.12 107 HIS A CA 1
ATOM 829 C C . HIS A 1 107 ? -2.859 -6.637 8.578 1.00 95.12 107 HIS A C 1
ATOM 831 O O . HIS A 1 107 ? -3.187 -7.337 9.533 1.00 95.12 107 HIS A O 1
ATOM 837 N N . THR A 1 108 ? -3.754 -5.899 7.915 1.00 95.00 108 THR A N 1
ATOM 838 C CA . THR A 1 108 ? -5.140 -5.748 8.413 1.00 95.00 108 THR A CA 1
ATOM 839 C C . THR A 1 108 ? -6.214 -6.230 7.445 1.00 95.00 108 THR A C 1
ATOM 841 O O . THR A 1 108 ? -7.360 -6.430 7.876 1.00 95.00 108 THR A O 1
ATOM 844 N N . SER A 1 109 ? -5.861 -6.417 6.172 1.00 93.69 109 SER A N 1
ATOM 845 C CA . SER A 1 109 ? -6.746 -6.930 5.129 1.00 93.69 109 SER A CA 1
ATOM 846 C C . SER A 1 109 ? -7.119 -8.392 5.378 1.00 93.69 109 SER A C 1
ATOM 848 O O . SER A 1 109 ? -6.394 -9.139 6.039 1.00 93.69 109 SER A O 1
ATOM 850 N N . SER A 1 110 ? -8.242 -8.835 4.808 1.00 90.31 110 SER A N 1
ATOM 851 C CA . SER A 1 110 ? -8.576 -10.268 4.748 1.00 90.31 110 SER A CA 1
ATOM 852 C C . SER A 1 110 ? -7.565 -11.072 3.923 1.00 90.31 110 SER A C 1
ATOM 854 O O . SER A 1 110 ? -7.459 -12.283 4.085 1.00 90.31 110 SER A O 1
ATOM 856 N N . TYR A 1 111 ? -6.813 -10.388 3.060 1.00 92.69 111 TYR A N 1
ATOM 857 C CA . TYR A 1 111 ? -5.793 -10.946 2.183 1.00 92.69 111 TYR A CA 1
ATOM 858 C C . TYR A 1 111 ? -4.372 -10.711 2.712 1.00 92.69 111 TYR A C 1
ATOM 860 O O . TYR A 1 111 ? -3.436 -10.780 1.929 1.00 92.69 111 TYR A O 1
ATOM 868 N N . ALA A 1 112 ? -4.184 -10.466 4.015 1.00 95.06 112 ALA A N 1
ATOM 869 C CA . ALA A 1 112 ? -2.881 -10.123 4.595 1.00 95.06 112 ALA A CA 1
ATOM 870 C C . ALA A 1 112 ? -1.773 -11.117 4.212 1.00 95.06 112 ALA A C 1
ATOM 872 O O . ALA A 1 112 ? -0.716 -10.725 3.720 1.00 95.06 112 ALA A O 1
ATOM 873 N N . ASN A 1 113 ? -2.059 -12.415 4.348 1.00 95.06 113 ASN A N 1
ATOM 874 C CA . ASN A 1 113 ? -1.124 -13.475 3.970 1.00 95.06 113 ASN A CA 1
ATOM 875 C C . ASN A 1 113 ? -0.801 -13.445 2.473 1.00 95.06 113 ASN A C 1
ATOM 877 O O . ASN A 1 113 ? 0.361 -13.554 2.101 1.00 95.06 113 ASN A O 1
ATOM 881 N N . LEU A 1 114 ? -1.814 -13.251 1.622 1.00 95.06 114 LEU A N 1
ATOM 882 C CA . LEU A 1 114 ? -1.611 -13.140 0.181 1.00 95.06 114 LEU A CA 1
ATOM 883 C C . LEU A 1 114 ? -0.782 -11.902 -0.165 1.00 95.06 114 LEU A C 1
ATOM 885 O O . LEU A 1 114 ? 0.123 -12.016 -0.976 1.00 95.06 114 LEU A O 1
ATOM 889 N N . GLY A 1 115 ? -1.042 -10.761 0.476 1.00 95.38 115 GLY A N 1
ATOM 890 C CA . GLY A 1 115 ? -0.282 -9.531 0.280 1.00 95.38 115 GLY A CA 1
ATOM 891 C C . GLY A 1 115 ? 1.194 -9.686 0.646 1.00 95.38 115 GLY A C 1
ATOM 892 O O . GLY A 1 115 ? 2.053 -9.196 -0.079 1.00 95.38 115 GLY A O 1
ATOM 893 N N . ILE A 1 116 ? 1.503 -10.402 1.733 1.00 95.75 116 ILE A N 1
ATOM 894 C CA . ILE A 1 116 ? 2.890 -10.725 2.107 1.00 95.75 116 ILE A CA 1
ATOM 895 C C . ILE A 1 116 ? 3.518 -11.667 1.076 1.00 95.75 116 ILE A C 1
ATOM 897 O O . ILE A 1 116 ? 4.647 -11.452 0.645 1.00 95.75 116 ILE A O 1
ATOM 901 N N . THR A 1 117 ? 2.797 -12.711 0.672 1.00 96.19 117 THR A N 1
ATOM 902 C CA . THR A 1 117 ? 3.303 -13.695 -0.286 1.00 96.19 117 THR A CA 1
ATOM 903 C C . THR A 1 117 ? 3.511 -13.096 -1.680 1.00 96.19 117 THR A C 1
ATOM 905 O O . THR A 1 117 ? 4.523 -13.395 -2.307 1.00 96.19 117 THR A O 1
ATOM 908 N N . SER A 1 118 ? 2.622 -12.219 -2.157 1.00 95.88 118 SER A N 1
ATOM 909 C CA . SER A 1 118 ? 2.744 -11.582 -3.474 1.00 95.88 118 SER A CA 1
ATOM 910 C C . SER A 1 118 ? 3.940 -10.637 -3.569 1.00 95.88 118 SER A C 1
ATOM 912 O O . SER A 1 118 ? 4.540 -10.550 -4.634 1.00 95.88 118 SER A O 1
ATOM 914 N N . LEU A 1 119 ? 4.382 -10.023 -2.461 1.00 95.44 119 LEU A N 1
ATOM 915 C CA . LEU A 1 119 ? 5.652 -9.277 -2.438 1.00 95.44 119 LEU A CA 1
ATOM 916 C C . LEU A 1 119 ? 6.846 -10.155 -2.832 1.00 95.44 119 LEU A C 1
ATOM 918 O O . LEU A 1 119 ? 7.780 -9.669 -3.462 1.00 95.44 119 LEU A O 1
ATOM 922 N N . GLY A 1 120 ? 6.814 -11.445 -2.483 1.00 92.56 120 GLY A N 1
ATOM 923 C CA . GLY A 1 120 ? 7.859 -12.404 -2.843 1.00 92.56 120 GLY A CA 1
ATOM 924 C C . GLY A 1 120 ? 7.874 -12.794 -4.324 1.00 92.56 120 GLY A C 1
ATOM 925 O O . GLY A 1 120 ? 8.856 -13.376 -4.770 1.00 92.56 120 GLY A O 1
ATOM 926 N N . PHE A 1 121 ? 6.813 -12.480 -5.073 1.00 95.81 121 PHE A N 1
ATOM 927 C CA . PHE A 1 121 ? 6.693 -12.763 -6.507 1.00 95.81 121 PHE A CA 1
ATOM 928 C C . PHE A 1 121 ? 6.931 -11.538 -7.396 1.00 95.81 121 PHE A C 1
ATOM 930 O O . PHE A 1 121 ? 6.920 -11.662 -8.621 1.00 95.81 121 PHE A O 1
ATOM 937 N N . LEU A 1 122 ? 7.155 -10.366 -6.799 1.00 95.75 122 LEU A N 1
ATOM 938 C CA . LEU A 1 122 ? 7.566 -9.182 -7.540 1.00 95.75 122 LEU A CA 1
ATOM 939 C C . LEU A 1 122 ? 8.950 -9.378 -8.159 1.00 95.75 122 LEU A C 1
ATOM 941 O O . LEU A 1 122 ? 9.760 -10.179 -7.691 1.00 95.75 122 LEU A O 1
ATOM 945 N N . GLN A 1 123 ? 9.237 -8.591 -9.194 1.00 95.69 123 GLN A N 1
ATOM 946 C CA . GLN A 1 123 ? 10.603 -8.463 -9.690 1.00 95.69 123 GLN A CA 1
ATOM 947 C C . GLN A 1 123 ? 11.505 -7.903 -8.580 1.00 95.69 123 GLN A C 1
ATOM 949 O O . GLN A 1 123 ? 11.057 -7.094 -7.761 1.00 95.69 123 GLN A O 1
ATOM 954 N N . GLU A 1 124 ? 12.771 -8.324 -8.550 1.00 94.06 124 GLU A N 1
ATOM 955 C CA . GLU A 1 124 ? 13.715 -7.921 -7.498 1.00 94.06 124 GLU A CA 1
ATOM 956 C C . GLU A 1 124 ? 13.869 -6.395 -7.425 1.00 94.06 124 GLU A C 1
ATOM 958 O O . GLU A 1 124 ? 14.002 -5.836 -6.337 1.00 94.06 124 GLU A O 1
ATOM 963 N N . GLU A 1 125 ? 13.762 -5.698 -8.560 1.00 92.94 125 GLU A N 1
ATOM 964 C CA . GLU A 1 125 ? 13.782 -4.237 -8.611 1.00 92.94 125 GLU A CA 1
ATOM 965 C C . GLU A 1 125 ? 12.600 -3.618 -7.851 1.00 92.94 125 GLU A C 1
ATOM 967 O O . GLU A 1 125 ? 12.790 -2.714 -7.035 1.00 92.94 125 GLU A O 1
ATOM 972 N N . ASP A 1 126 ? 11.382 -4.107 -8.090 1.00 94.56 126 ASP A N 1
ATOM 973 C CA . ASP A 1 126 ? 10.168 -3.595 -7.450 1.00 94.56 126 ASP A CA 1
ATOM 974 C C . ASP A 1 126 ? 10.155 -3.903 -5.952 1.00 94.56 126 ASP A C 1
ATOM 976 O O . ASP A 1 126 ? 9.826 -3.038 -5.132 1.00 94.56 126 ASP A O 1
ATOM 980 N N . LYS A 1 127 ? 10.571 -5.118 -5.589 1.00 94.25 127 LYS A N 1
ATOM 981 C CA . LYS A 1 127 ? 10.702 -5.552 -4.199 1.00 94.25 127 LYS A CA 1
ATOM 982 C C . LYS A 1 127 ? 11.701 -4.682 -3.441 1.00 94.25 127 LYS A C 1
ATOM 984 O O . LYS A 1 127 ? 11.356 -4.139 -2.391 1.00 94.25 127 LYS A O 1
ATOM 989 N N . PHE A 1 128 ? 12.895 -4.481 -4.000 1.00 91.69 128 PHE A N 1
ATOM 990 C CA . PHE A 1 128 ? 13.924 -3.632 -3.405 1.00 91.69 128 PHE A CA 1
ATOM 991 C C . PHE A 1 128 ? 13.418 -2.203 -3.180 1.00 91.69 128 PHE A C 1
ATOM 993 O O . PHE A 1 128 ? 13.578 -1.647 -2.092 1.00 91.69 128 PHE A O 1
ATOM 1000 N N . ILE A 1 129 ? 12.753 -1.611 -4.177 1.00 91.94 129 ILE A N 1
ATOM 1001 C CA . ILE A 1 129 ? 12.210 -0.251 -4.070 1.00 91.94 129 ILE A CA 1
ATOM 1002 C C . ILE A 1 129 ? 11.172 -0.162 -2.945 1.00 91.94 129 ILE A C 1
ATOM 1004 O O . ILE A 1 129 ? 11.224 0.773 -2.141 1.00 91.94 129 ILE A O 1
ATOM 1008 N N . ILE A 1 130 ? 10.243 -1.119 -2.862 1.00 94.62 130 ILE A N 1
ATOM 1009 C CA . ILE A 1 130 ? 9.228 -1.148 -1.802 1.00 94.62 130 ILE A CA 1
ATOM 1010 C C . ILE A 1 130 ? 9.892 -1.292 -0.430 1.00 94.62 130 ILE A C 1
ATOM 1012 O O . ILE A 1 130 ? 9.587 -0.512 0.474 1.00 94.62 130 ILE A O 1
ATOM 1016 N N . GLU A 1 131 ? 10.822 -2.234 -0.271 1.00 91.50 131 GLU A N 1
ATOM 1017 C CA . GLU A 1 131 ? 11.522 -2.473 0.995 1.00 91.50 131 GLU A CA 1
ATOM 1018 C C . GLU A 1 131 ? 12.261 -1.225 1.485 1.00 91.50 131 GLU A C 1
ATOM 1020 O O . GLU A 1 131 ? 12.102 -0.830 2.644 1.00 91.50 131 GLU A O 1
ATOM 1025 N N . VAL A 1 132 ? 13.006 -0.558 0.602 1.00 87.88 132 VAL A N 1
ATOM 1026 C CA . VAL A 1 132 ? 13.742 0.664 0.943 1.00 87.88 132 VAL A CA 1
ATOM 1027 C C . VAL A 1 132 ? 12.787 1.780 1.370 1.00 87.88 132 VAL A C 1
ATOM 1029 O O . VAL A 1 132 ? 12.998 2.403 2.413 1.00 87.88 132 VAL A O 1
ATOM 1032 N N . TYR A 1 133 ? 11.691 2.000 0.639 1.00 88.06 133 TYR A N 1
ATOM 1033 C CA . TYR A 1 133 ? 10.695 3.008 1.021 1.00 88.06 133 TYR A CA 1
ATOM 1034 C C . TYR A 1 133 ? 10.026 2.699 2.366 1.00 88.06 133 TYR A C 1
ATOM 1036 O O . TYR A 1 133 ? 9.814 3.613 3.169 1.00 88.06 133 TYR A O 1
ATOM 1044 N N . MET A 1 134 ? 9.735 1.428 2.651 1.00 88.69 134 MET A N 1
ATOM 1045 C CA . MET A 1 134 ? 9.168 1.025 3.942 1.00 88.69 134 MET A CA 1
ATOM 1046 C C . MET A 1 134 ? 10.160 1.213 5.092 1.00 88.69 134 MET A C 1
ATOM 1048 O O . MET A 1 134 ? 9.764 1.637 6.180 1.00 88.69 134 MET A O 1
ATOM 1052 N N . GLN A 1 135 ? 11.448 0.945 4.868 1.00 85.44 135 GLN A N 1
ATOM 1053 C CA . GLN A 1 135 ? 12.494 1.213 5.858 1.00 85.44 135 GLN A CA 1
ATOM 1054 C C . GLN A 1 135 ? 12.644 2.713 6.132 1.00 85.44 135 GLN A C 1
ATOM 1056 O O . GLN A 1 135 ? 12.729 3.115 7.294 1.00 85.44 135 GLN A O 1
ATOM 1061 N N . ILE A 1 136 ? 12.620 3.547 5.087 1.00 80.50 136 ILE A N 1
ATOM 1062 C CA . ILE A 1 136 ? 12.672 5.010 5.221 1.00 80.50 136 ILE A CA 1
ATOM 1063 C C . ILE A 1 136 ? 11.471 5.516 6.023 1.00 80.50 136 ILE A C 1
ATOM 1065 O O . ILE A 1 136 ? 11.649 6.314 6.941 1.00 80.50 136 ILE A O 1
ATOM 1069 N N . HIS A 1 137 ? 10.262 5.032 5.722 1.00 80.25 137 HIS A N 1
ATOM 1070 C CA . HIS A 1 137 ? 9.055 5.460 6.427 1.00 80.25 137 HIS A CA 1
ATOM 1071 C C . HIS A 1 137 ? 9.077 5.096 7.918 1.00 80.25 137 HIS A C 1
ATOM 1073 O O . HIS A 1 137 ? 8.690 5.910 8.749 1.00 80.25 137 HIS A O 1
ATOM 1079 N N . ARG A 1 138 ? 9.584 3.908 8.275 1.00 77.38 138 ARG A N 1
ATOM 1080 C CA . ARG A 1 138 ? 9.733 3.494 9.684 1.00 77.38 138 ARG A CA 1
ATOM 1081 C C . ARG A 1 138 ? 10.755 4.335 10.454 1.00 77.38 138 ARG A C 1
ATOM 1083 O O . ARG A 1 138 ? 10.661 4.446 11.673 1.00 77.38 138 ARG A O 1
ATOM 1090 N N . ASN A 1 139 ? 11.717 4.934 9.755 1.00 76.31 139 ASN A N 1
ATOM 1091 C CA . ASN A 1 139 ? 12.791 5.743 10.327 1.00 76.31 139 ASN A CA 1
ATOM 1092 C C . ASN A 1 139 ? 12.485 7.246 10.218 1.00 76.31 139 ASN A C 1
ATOM 1094 O O . ASN A 1 139 ? 13.320 8.024 9.755 1.00 76.31 139 ASN A O 1
ATOM 1098 N N . ASP A 1 140 ? 11.295 7.634 10.690 1.00 57.84 140 ASP A N 1
ATOM 1099 C CA . ASP A 1 140 ? 10.595 8.937 10.629 1.00 57.84 140 ASP A CA 1
ATOM 1100 C C . ASP A 1 140 ? 11.463 10.224 10.659 1.00 57.84 140 ASP A C 1
ATOM 1102 O O . ASP A 1 140 ? 11.090 11.270 10.131 1.00 57.84 140 ASP A O 1
ATOM 1106 N N . ARG A 1 141 ? 12.677 10.169 11.221 1.00 46.03 141 ARG A N 1
ATOM 1107 C CA . ARG A 1 141 ? 13.644 11.279 11.278 1.00 46.03 141 ARG A CA 1
ATOM 1108 C C . ARG A 1 141 ? 14.339 11.633 9.961 1.00 46.03 141 ARG A C 1
ATOM 1110 O O . ARG A 1 141 ? 14.945 12.699 9.897 1.00 46.03 141 ARG A O 1
ATOM 1117 N N . MET A 1 142 ? 14.296 10.782 8.939 1.00 49.06 142 MET A N 1
ATOM 1118 C CA . MET A 1 142 ? 15.149 10.939 7.748 1.00 49.06 142 MET A CA 1
ATOM 1119 C C . MET A 1 142 ? 14.384 11.277 6.456 1.00 49.06 142 MET A C 1
ATOM 1121 O O . MET A 1 142 ? 14.992 11.532 5.418 1.00 49.06 142 MET A O 1
ATOM 1125 N N . ILE A 1 143 ? 13.052 11.336 6.524 1.00 50.28 143 ILE A N 1
ATOM 1126 C CA . ILE A 1 143 ? 12.154 11.367 5.362 1.00 50.28 143 ILE A CA 1
ATOM 1127 C C . ILE A 1 143 ? 12.346 12.616 4.482 1.00 50.28 143 ILE A C 1
ATOM 1129 O O . ILE A 1 143 ? 12.329 12.502 3.262 1.00 50.28 143 ILE A O 1
ATOM 1133 N N . SER A 1 144 ? 12.556 13.810 5.043 1.00 49.00 144 SER A N 1
ATOM 1134 C CA . SER A 1 144 ? 12.625 15.039 4.230 1.00 49.00 144 SER A CA 1
ATOM 1135 C C . SER A 1 144 ? 13.945 15.217 3.473 1.00 49.00 144 SER A C 1
ATOM 1137 O O . SER A 1 144 ? 13.934 15.775 2.376 1.00 49.00 144 SER A O 1
ATOM 1139 N N . THR A 1 145 ? 15.060 14.746 4.038 1.00 50.47 145 THR A N 1
ATOM 1140 C CA . THR A 1 145 ? 16.382 14.800 3.397 1.00 50.47 145 THR A CA 1
ATOM 1141 C C . THR A 1 145 ? 16.537 13.645 2.413 1.00 50.47 145 THR A C 1
ATOM 1143 O O . THR A 1 145 ? 16.841 13.878 1.249 1.00 50.47 145 THR A O 1
ATOM 1146 N N . ILE A 1 146 ? 16.193 12.418 2.831 1.00 55.50 146 ILE A N 1
ATOM 1147 C CA . ILE A 1 146 ? 16.324 11.241 1.969 1.00 55.50 146 ILE A CA 1
ATOM 1148 C C . ILE A 1 146 ? 15.388 11.316 0.773 1.00 55.50 146 ILE A C 1
ATOM 1150 O O . ILE A 1 146 ? 15.816 10.953 -0.303 1.00 55.50 146 ILE A O 1
ATOM 1154 N N . LEU A 1 147 ? 14.142 11.791 0.886 1.00 55.56 147 LEU A N 1
ATOM 1155 C CA . LEU A 1 147 ? 13.248 11.800 -0.284 1.00 55.56 147 LEU A CA 1
ATOM 1156 C C . LEU A 1 147 ? 13.753 12.684 -1.434 1.00 55.56 147 LEU A C 1
ATOM 1158 O O . LEU A 1 147 ? 13.440 12.382 -2.582 1.00 55.56 147 LEU A O 1
ATOM 1162 N N . LYS A 1 148 ? 14.523 13.741 -1.143 1.00 57.81 148 LYS A N 1
ATOM 1163 C CA . LYS A 1 148 ? 15.165 14.559 -2.182 1.00 57.81 148 LYS A CA 1
ATOM 1164 C C . LYS A 1 148 ? 16.353 13.831 -2.802 1.00 57.81 148 LYS A C 1
ATOM 1166 O O . LYS A 1 148 ? 16.433 13.746 -4.021 1.00 57.81 148 LYS A O 1
ATOM 1171 N N . ASP A 1 149 ? 17.195 13.240 -1.962 1.00 58.53 149 ASP A N 1
ATOM 1172 C CA . ASP A 1 149 ? 18.372 12.486 -2.401 1.00 58.53 149 ASP A CA 1
ATOM 1173 C C . ASP A 1 149 ? 17.979 11.160 -3.081 1.00 58.53 149 ASP A C 1
ATOM 1175 O O . ASP A 1 149 ? 18.720 10.620 -3.895 1.00 58.53 149 ASP A O 1
ATOM 1179 N N . PHE A 1 150 ? 16.791 10.627 -2.783 1.00 62.34 150 PHE A N 1
ATOM 1180 C CA . PHE A 1 150 ? 16.305 9.361 -3.317 1.00 62.34 150 PHE A CA 1
ATOM 1181 C C . PHE A 1 150 ? 15.839 9.493 -4.759 1.00 62.34 150 PHE A C 1
ATOM 1183 O O . PHE A 1 150 ? 16.047 8.567 -5.528 1.00 62.34 150 PHE A O 1
ATOM 1190 N N . ASP A 1 151 ? 15.235 10.617 -5.152 1.00 61.03 151 ASP A N 1
ATOM 1191 C CA . ASP A 1 151 ? 14.902 10.845 -6.562 1.00 61.03 151 ASP A CA 1
ATOM 1192 C C . ASP A 1 151 ? 16.187 10.913 -7.419 1.00 61.03 151 ASP A C 1
ATOM 1194 O O . ASP A 1 151 ? 16.215 10.370 -8.524 1.00 61.03 151 ASP A O 1
ATOM 1198 N N . GLU A 1 152 ? 17.270 11.481 -6.874 1.00 65.06 152 GLU A N 1
ATOM 1199 C CA . GLU A 1 152 ? 18.601 11.533 -7.503 1.00 65.06 152 GLU A CA 1
ATOM 1200 C C . GLU A 1 152 ? 19.310 10.161 -7.497 1.00 65.06 152 GLU A C 1
ATOM 1202 O O . GLU A 1 152 ? 19.881 9.719 -8.505 1.00 65.06 152 GLU A O 1
ATOM 1207 N N . PHE A 1 153 ? 19.204 9.421 -6.391 1.00 62.56 153 PHE A N 1
ATOM 1208 C CA . PHE A 1 153 ? 19.674 8.040 -6.290 1.00 62.56 153 PHE A CA 1
ATOM 1209 C C . PHE A 1 153 ? 18.917 7.110 -7.247 1.00 62.56 153 PHE A C 1
ATOM 1211 O O . PHE A 1 153 ? 19.531 6.266 -7.888 1.00 62.56 153 PHE A O 1
ATOM 1218 N N . GLU A 1 154 ? 17.603 7.281 -7.405 1.00 64.56 154 GLU A N 1
ATOM 1219 C CA . GLU A 1 154 ? 16.750 6.488 -8.297 1.00 64.56 154 GLU A CA 1
ATOM 1220 C C . GLU A 1 154 ? 17.146 6.696 -9.768 1.00 64.56 154 GLU A C 1
ATOM 1222 O O . GLU A 1 154 ? 17.220 5.721 -10.525 1.00 64.56 154 GLU A O 1
ATOM 1227 N N . SER A 1 155 ? 17.465 7.935 -10.176 1.00 67.38 155 SER A N 1
ATOM 1228 C CA . SER A 1 155 ? 18.038 8.196 -11.505 1.00 67.38 155 SER A CA 1
ATOM 1229 C C . SER A 1 155 ? 19.387 7.504 -11.688 1.00 67.38 155 SER A C 1
ATOM 1231 O O . SER A 1 155 ? 19.582 6.812 -12.687 1.00 67.38 155 SER A O 1
ATOM 1233 N N . THR A 1 156 ? 20.264 7.590 -10.687 1.00 64.81 156 THR A N 1
ATOM 1234 C CA . THR A 1 156 ? 21.608 6.994 -10.727 1.00 64.81 156 THR A CA 1
ATOM 1235 C C . THR A 1 156 ? 21.555 5.460 -10.750 1.00 64.81 156 THR A C 1
ATOM 1237 O O . THR A 1 156 ? 22.308 4.802 -11.470 1.00 64.81 156 THR A O 1
ATOM 1240 N N . LEU A 1 157 ? 20.628 4.853 -10.007 1.00 61.47 157 LEU A N 1
ATOM 1241 C CA . LEU A 1 157 ? 20.424 3.405 -9.976 1.00 61.47 157 LEU A CA 1
ATOM 1242 C C . LEU A 1 157 ? 19.880 2.898 -11.318 1.00 61.47 157 LEU A C 1
ATOM 1244 O O . LEU A 1 157 ? 20.363 1.900 -11.844 1.00 61.47 157 LEU A O 1
ATOM 1248 N N . ARG A 1 158 ? 18.915 3.606 -11.921 1.00 65.44 158 ARG A N 1
ATOM 1249 C CA . ARG A 1 158 ? 18.392 3.249 -13.251 1.00 65.44 158 ARG A CA 1
ATOM 1250 C C . ARG A 1 158 ? 19.438 3.422 -14.349 1.00 65.44 158 ARG A C 1
ATOM 1252 O O . ARG A 1 158 ? 19.442 2.629 -15.288 1.00 65.44 158 ARG A O 1
ATOM 1259 N N . GLU A 1 159 ? 20.295 4.434 -14.259 1.00 69.75 159 GLU A N 1
ATOM 1260 C CA . GLU A 1 159 ? 21.411 4.627 -15.190 1.00 69.75 159 GLU A CA 1
ATOM 1261 C C . GLU A 1 159 ? 22.469 3.534 -15.026 1.00 69.75 159 GLU A C 1
ATOM 1263 O O . GLU A 1 159 ? 22.780 2.851 -15.999 1.00 69.75 159 GLU A O 1
ATOM 1268 N N . SER A 1 160 ? 22.918 3.257 -13.801 1.00 63.88 160 SER A N 1
ATOM 1269 C CA . SER A 1 160 ? 23.909 2.203 -13.529 1.00 63.88 160 SER A CA 1
ATOM 1270 C C . SER A 1 160 ? 23.407 0.791 -13.856 1.00 63.88 160 SER A C 1
ATOM 1272 O O . SER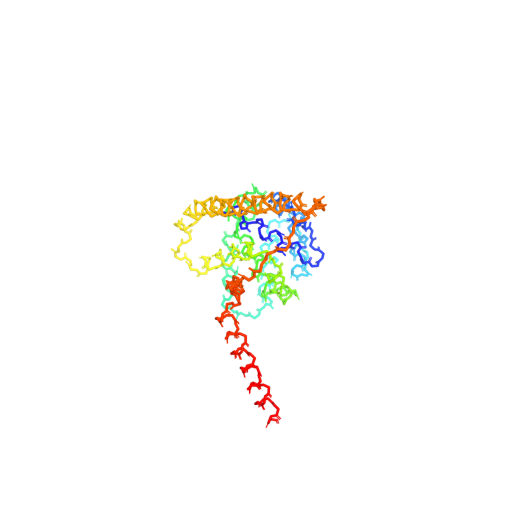 A 1 160 ? 24.169 -0.029 -14.374 1.00 63.88 160 SER A O 1
ATOM 1274 N N . GLN A 1 161 ? 22.122 0.491 -13.637 1.00 62.81 161 GLN A N 1
ATOM 1275 C CA . GLN A 1 161 ? 21.528 -0.774 -14.073 1.00 62.81 161 GLN A CA 1
ATOM 1276 C C . GLN A 1 161 ? 21.402 -0.845 -15.598 1.00 62.81 161 GLN A C 1
ATOM 1278 O O . GLN A 1 161 ? 21.716 -1.883 -16.175 1.00 62.81 161 GLN A O 1
ATOM 1283 N N . LYS A 1 162 ? 21.020 0.243 -16.283 1.00 66.94 162 LYS A N 1
ATOM 1284 C CA . LYS A 1 162 ? 21.028 0.287 -17.757 1.00 66.94 162 LYS A CA 1
ATOM 1285 C C . LYS A 1 162 ? 22.435 0.114 -18.328 1.00 66.94 162 LYS A C 1
ATOM 1287 O O . LYS A 1 162 ? 22.589 -0.577 -19.333 1.00 66.94 162 LYS A O 1
ATOM 1292 N N . GLU A 1 163 ? 23.456 0.692 -17.705 1.00 61.25 163 GLU A N 1
ATOM 1293 C CA . GLU A 1 163 ? 24.861 0.515 -18.092 1.00 61.25 163 GLU A CA 1
ATOM 1294 C C . GLU A 1 163 ? 25.342 -0.919 -17.844 1.00 61.25 163 GLU A C 1
ATOM 1296 O O . GLU A 1 163 ? 25.928 -1.543 -18.729 1.00 61.25 163 GLU A O 1
ATOM 1301 N N . SER A 1 164 ? 25.004 -1.499 -16.693 1.00 63.22 164 SER A N 1
ATOM 1302 C CA . SER A 1 164 ? 25.351 -2.886 -16.365 1.00 63.22 164 SER A CA 1
ATOM 1303 C C . SER A 1 164 ? 24.680 -3.872 -17.327 1.00 63.22 164 SER A C 1
ATOM 1305 O O . SER A 1 164 ? 25.362 -4.719 -17.904 1.00 63.22 164 SER A O 1
ATOM 1307 N N . PHE A 1 165 ? 23.382 -3.706 -17.603 1.00 45.53 165 PHE A N 1
ATOM 1308 C CA . PHE A 1 165 ? 22.643 -4.538 -18.558 1.00 45.53 165 PHE A CA 1
ATOM 1309 C C . PHE A 1 165 ? 23.061 -4.311 -20.014 1.00 45.53 165 PHE A C 1
ATOM 1311 O O . PHE A 1 165 ? 23.105 -5.272 -20.778 1.00 45.53 165 PHE A O 1
ATOM 1318 N N . SER A 1 166 ? 23.392 -3.084 -20.426 1.00 56.84 166 SER A N 1
ATOM 1319 C CA . SER A 1 166 ? 23.884 -2.819 -21.788 1.00 56.84 166 SER A CA 1
ATOM 1320 C C . SER A 1 166 ? 25.295 -3.363 -22.004 1.00 56.84 166 SER A C 1
ATOM 1322 O O . SER A 1 166 ? 25.558 -3.942 -23.057 1.00 56.84 166 SER A O 1
ATOM 1324 N N . SER A 1 167 ? 26.174 -3.291 -20.998 1.00 55.38 167 SER A N 1
ATOM 1325 C CA . SER A 1 167 ? 27.489 -3.941 -21.050 1.00 55.38 167 SER A CA 1
ATOM 1326 C C . SER A 1 167 ? 27.359 -5.465 -21.141 1.00 55.38 167 SER A C 1
ATOM 1328 O O . SER A 1 167 ? 28.048 -6.094 -21.947 1.00 55.38 167 SER A O 1
ATOM 1330 N N . LEU A 1 168 ? 26.416 -6.056 -20.395 1.00 37.16 168 LEU A N 1
ATOM 1331 C CA . LEU A 1 168 ? 26.140 -7.489 -20.427 1.00 37.16 168 LEU A CA 1
ATOM 1332 C C . LEU A 1 168 ? 25.533 -7.902 -21.772 1.00 37.16 168 LEU A C 1
ATOM 1334 O O . LEU A 1 168 ? 25.956 -8.899 -22.351 1.00 37.16 168 LEU A O 1
ATOM 1338 N N . LYS A 1 169 ? 24.599 -7.112 -22.313 1.00 46.88 169 LYS A N 1
ATOM 1339 C CA . LYS A 1 169 ? 23.985 -7.345 -23.625 1.00 46.88 169 LYS A CA 1
ATOM 1340 C C . LYS A 1 169 ? 25.022 -7.286 -24.746 1.00 46.88 169 LYS A C 1
ATOM 1342 O O . LYS A 1 169 ? 25.097 -8.230 -25.521 1.00 46.88 169 LYS A O 1
ATOM 1347 N N . ASN A 1 170 ? 25.883 -6.268 -24.760 1.00 54.28 170 ASN A N 1
ATOM 1348 C CA . ASN A 1 170 ? 26.966 -6.145 -25.742 1.00 54.28 170 ASN A CA 1
ATOM 1349 C C . ASN A 1 170 ? 27.976 -7.295 -25.619 1.00 54.28 170 ASN A C 1
ATOM 1351 O O . ASN A 1 170 ? 28.437 -7.832 -26.622 1.00 54.28 170 ASN A O 1
ATOM 1355 N N . LYS A 1 171 ? 28.295 -7.725 -24.391 1.00 49.94 171 LYS A N 1
ATOM 1356 C CA . LYS A 1 171 ? 29.165 -8.885 -24.151 1.00 49.94 171 LYS A CA 1
ATOM 1357 C C . LYS A 1 171 ? 28.516 -10.185 -24.634 1.00 49.94 171 LYS A C 1
ATOM 1359 O O . LYS A 1 171 ? 29.199 -11.022 -25.216 1.00 49.94 171 LYS A O 1
ATOM 1364 N N . THR A 1 172 ? 27.205 -10.330 -24.458 1.00 45.56 172 THR A N 1
ATOM 1365 C CA . THR A 1 172 ? 26.440 -11.502 -24.908 1.00 45.56 172 THR A CA 1
ATOM 1366 C C . THR A 1 172 ? 26.282 -11.521 -26.433 1.00 45.56 172 THR A C 1
ATOM 1368 O O . THR A 1 172 ? 26.485 -12.568 -27.038 1.00 45.56 172 THR A O 1
ATOM 1371 N N . GLU A 1 173 ? 26.023 -10.377 -27.077 1.00 47.62 173 GLU A N 1
ATOM 1372 C CA . GLU A 1 173 ? 25.995 -10.237 -28.545 1.00 47.62 173 GLU A CA 1
ATOM 1373 C C . GLU A 1 173 ? 27.368 -10.495 -29.174 1.00 47.62 173 GLU A C 1
ATOM 1375 O O . GLU A 1 173 ? 27.456 -11.211 -30.169 1.00 47.62 173 GLU A O 1
ATOM 1380 N N . ASN A 1 174 ? 28.452 -10.003 -28.567 1.00 53.53 174 ASN A N 1
ATOM 1381 C CA . ASN A 1 174 ? 29.809 -10.297 -29.033 1.00 53.53 174 ASN A CA 1
ATOM 1382 C C . ASN A 1 174 ? 30.141 -11.789 -28.900 1.00 53.53 174 ASN A C 1
ATOM 1384 O O . ASN A 1 174 ? 30.641 -12.387 -29.850 1.00 53.53 174 ASN A O 1
ATOM 1388 N N . THR A 1 175 ? 29.776 -12.415 -27.776 1.00 47.41 175 THR A N 1
ATOM 1389 C CA . THR A 1 175 ? 29.973 -13.861 -27.568 1.00 47.41 175 THR A CA 1
ATOM 1390 C C . THR A 1 175 ? 29.137 -14.688 -28.558 1.00 47.41 175 THR A C 1
ATOM 1392 O O . THR A 1 175 ? 29.594 -15.706 -29.075 1.00 47.41 175 THR A O 1
ATOM 1395 N N . PHE A 1 176 ? 27.917 -14.245 -28.878 1.00 39.84 176 PHE A N 1
ATOM 1396 C CA . PHE A 1 176 ? 27.037 -14.906 -29.845 1.00 39.84 176 PHE A CA 1
ATOM 1397 C C . PHE A 1 176 ? 27.548 -14.783 -31.292 1.00 39.84 176 PHE A C 1
ATOM 1399 O O . PHE A 1 176 ? 27.516 -15.759 -32.044 1.00 39.84 176 PHE A O 1
ATOM 1406 N N . ASN A 1 177 ? 28.088 -13.621 -31.671 1.00 53.22 177 ASN A N 1
ATOM 1407 C CA . ASN A 1 177 ? 28.715 -13.404 -32.977 1.00 53.22 177 ASN A CA 1
ATOM 1408 C C . ASN A 1 177 ? 30.011 -14.223 -33.132 1.00 53.22 177 ASN A C 1
ATOM 1410 O O . ASN A 1 177 ? 30.237 -14.837 -34.178 1.00 53.22 177 ASN A O 1
ATOM 1414 N N . GLU A 1 178 ? 30.828 -14.324 -32.080 1.00 54.91 178 GLU A N 1
ATOM 1415 C CA . GLU A 1 178 ? 32.008 -15.201 -32.060 1.00 54.91 178 GLU A CA 1
ATOM 1416 C C . GLU A 1 178 ? 31.622 -16.681 -32.243 1.00 54.91 178 GLU A C 1
ATOM 1418 O O . GLU A 1 178 ? 32.232 -17.388 -33.050 1.00 54.91 178 GLU A O 1
ATOM 1423 N N . LEU A 1 179 ? 30.544 -17.140 -31.596 1.00 43.88 179 LEU A N 1
ATOM 1424 C CA . LEU A 1 179 ? 30.014 -18.502 -31.755 1.00 43.88 179 LEU A CA 1
ATOM 1425 C C . LEU A 1 179 ? 29.428 -18.778 -33.154 1.00 43.88 179 LEU A C 1
ATOM 1427 O O . LEU A 1 179 ? 29.580 -19.892 -33.667 1.00 43.88 179 LEU A O 1
ATOM 1431 N N . GLN A 1 180 ? 28.812 -17.787 -33.812 1.00 49.38 180 GLN A N 1
ATOM 1432 C CA . GLN A 1 180 ? 28.384 -17.903 -35.218 1.00 49.38 180 GLN A CA 1
ATOM 1433 C C . GLN A 1 180 ? 29.571 -18.026 -36.181 1.00 49.38 180 GLN A C 1
ATOM 1435 O O . GLN A 1 180 ? 29.532 -18.809 -37.132 1.00 49.38 180 GLN A O 1
ATOM 1440 N N . THR A 1 181 ? 30.658 -17.305 -35.908 1.00 54.53 181 THR A N 1
ATOM 1441 C CA . THR A 1 181 ? 31.902 -17.435 -36.681 1.00 54.53 181 THR A CA 1
ATOM 1442 C C . THR A 1 181 ? 32.520 -18.825 -36.496 1.00 54.53 181 THR A C 1
ATOM 1444 O O . THR A 1 181 ? 32.984 -19.438 -37.456 1.00 54.53 181 THR A O 1
ATOM 1447 N N . PHE A 1 182 ? 32.458 -19.375 -35.279 1.00 45.47 182 PHE A N 1
ATOM 1448 C CA . PHE A 1 182 ? 32.978 -20.709 -34.967 1.00 45.47 182 PHE A CA 1
ATOM 1449 C C . PHE A 1 182 ? 32.180 -21.837 -35.648 1.00 45.47 182 PHE A C 1
ATOM 1451 O O . PHE A 1 182 ? 32.757 -22.829 -36.096 1.00 45.47 182 PHE A O 1
ATOM 1458 N N . THR A 1 183 ? 30.863 -21.673 -35.803 1.00 43.28 183 THR A N 1
ATOM 1459 C CA . THR A 1 183 ? 30.007 -22.641 -36.516 1.00 43.28 183 THR A CA 1
ATOM 1460 C C . THR A 1 183 ? 30.178 -22.594 -38.038 1.00 43.28 183 THR A C 1
ATOM 1462 O O . THR A 1 183 ? 29.994 -23.618 -38.695 1.00 43.28 183 THR A O 1
ATOM 1465 N N . GLN A 1 184 ? 30.628 -21.473 -38.617 1.00 50.47 184 GLN A N 1
ATOM 1466 C CA . GLN A 1 184 ? 30.995 -21.414 -40.041 1.00 50.47 184 GLN A CA 1
ATOM 1467 C C . GLN A 1 184 ? 32.305 -22.154 -40.372 1.00 50.47 184 GLN A C 1
ATOM 1469 O O . GLN A 1 184 ? 32.479 -22.593 -41.508 1.00 50.47 184 GLN A O 1
ATOM 1474 N N . PHE A 1 185 ? 33.191 -22.381 -39.395 1.00 46.94 185 PHE A N 1
ATOM 1475 C CA . PHE A 1 185 ? 34.439 -23.132 -39.599 1.00 46.94 185 PHE A CA 1
ATOM 1476 C C . PHE A 1 185 ? 34.285 -24.664 -39.543 1.00 46.94 185 PHE A C 1
ATOM 1478 O O . PHE A 1 185 ? 35.191 -25.372 -39.979 1.00 46.94 185 PHE A O 1
ATOM 1485 N N . GLN A 1 186 ? 33.151 -25.203 -39.077 1.00 41.94 186 GLN A N 1
ATOM 1486 C CA . GLN A 1 186 ? 32.925 -26.658 -39.010 1.00 41.94 186 GLN A CA 1
ATOM 1487 C C . GLN A 1 186 ? 32.342 -27.294 -40.285 1.00 41.94 186 GLN A C 1
ATOM 1489 O O . GLN A 1 186 ? 32.212 -28.514 -40.342 1.00 41.94 186 GLN A O 1
ATOM 1494 N N . ASN A 1 187 ? 32.066 -26.517 -41.338 1.00 44.06 187 ASN A N 1
ATOM 1495 C CA . ASN A 1 187 ? 31.521 -27.038 -42.602 1.00 44.06 187 ASN A CA 1
ATOM 1496 C C . ASN A 1 187 ? 32.565 -27.262 -43.714 1.00 44.06 187 ASN A C 1
ATOM 1498 O O . ASN A 1 187 ? 32.194 -27.405 -44.877 1.00 44.06 187 ASN A O 1
ATOM 1502 N N . ASN A 1 188 ? 33.860 -27.338 -43.386 1.00 43.25 188 ASN A N 1
ATOM 1503 C CA . ASN A 1 188 ? 34.910 -27.688 -44.349 1.00 43.25 188 ASN A CA 1
ATOM 1504 C C . ASN A 1 188 ? 35.404 -29.134 -44.133 1.00 43.25 188 ASN A C 1
ATOM 1506 O O . ASN A 1 188 ? 36.132 -29.390 -43.171 1.00 43.25 188 ASN A O 1
ATOM 1510 N N . PRO A 1 189 ? 35.066 -30.098 -45.012 1.00 45.19 189 PRO A N 1
ATOM 1511 C CA . PRO A 1 189 ? 35.576 -31.457 -44.923 1.00 45.19 189 PRO A CA 1
ATOM 1512 C C . PRO A 1 189 ? 36.875 -31.575 -45.729 1.00 45.19 189 PRO A C 1
ATOM 1514 O O . PRO A 1 189 ? 36.869 -31.997 -46.883 1.00 45.19 189 PRO A O 1
ATOM 1517 N N . ALA A 1 190 ? 38.009 -31.217 -45.129 1.00 39.38 190 ALA A N 1
ATOM 1518 C CA . ALA A 1 190 ? 39.317 -31.593 -45.661 1.00 39.38 190 ALA A CA 1
ATOM 1519 C C . ALA A 1 190 ? 40.369 -31.681 -44.543 1.00 39.38 190 ALA A C 1
ATOM 1521 O O . ALA A 1 190 ? 40.701 -30.663 -43.956 1.00 39.38 190 ALA A O 1
ATOM 1522 N N . LEU A 1 191 ? 40.853 -32.914 -44.298 1.00 37.91 191 LEU A N 1
ATOM 1523 C CA . LEU A 1 191 ? 42.199 -33.333 -43.841 1.00 37.91 191 LEU A CA 1
ATOM 1524 C C . LEU A 1 191 ? 42.884 -32.484 -42.728 1.00 37.91 191 LEU A C 1
ATOM 1526 O O . LEU A 1 191 ? 43.097 -31.296 -42.869 1.00 37.91 191 LEU A O 1
ATOM 1530 N N . THR A 1 192 ? 43.447 -33.002 -41.631 1.00 36.62 192 THR A N 1
ATOM 1531 C CA . THR A 1 192 ? 44.249 -34.222 -41.446 1.00 36.62 192 THR A CA 1
ATOM 1532 C C . THR A 1 192 ? 44.651 -34.348 -39.966 1.00 36.62 192 THR A C 1
ATOM 1534 O O . THR A 1 192 ? 44.655 -33.376 -39.220 1.00 36.62 192 THR A O 1
ATOM 1537 N N . LYS A 1 193 ? 45.039 -35.565 -39.575 1.00 44.12 193 LYS A N 1
ATOM 1538 C CA . LYS A 1 193 ? 45.614 -35.978 -38.286 1.00 44.12 193 LYS A CA 1
ATOM 1539 C C . LYS A 1 193 ? 46.786 -35.100 -37.805 1.00 44.12 193 LYS A C 1
ATOM 1541 O O . LYS A 1 193 ? 47.812 -35.091 -38.477 1.00 44.12 193 LYS A O 1
ATOM 1546 N N . THR A 1 194 ? 46.713 -34.594 -36.569 1.00 33.97 194 THR A N 1
ATOM 1547 C CA . THR A 1 194 ? 47.900 -34.401 -35.706 1.00 33.97 194 THR A CA 1
ATOM 1548 C C . THR A 1 194 ? 47.526 -34.471 -34.223 1.00 33.97 194 THR A C 1
ATOM 1550 O O . THR A 1 194 ? 46.424 -34.114 -33.823 1.00 33.97 194 THR A 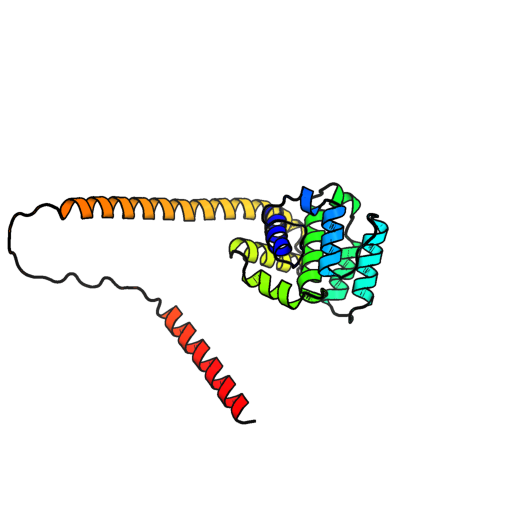O 1
ATOM 1553 N N . SER A 1 195 ? 48.432 -35.023 -33.423 1.00 35.00 195 SER A N 1
ATOM 1554 C CA . SER A 1 195 ? 48.215 -35.512 -32.068 1.00 35.00 195 SER A CA 1
ATOM 1555 C C . SER A 1 195 ? 48.459 -34.488 -30.955 1.00 35.00 195 SER A C 1
ATOM 1557 O O . SER A 1 195 ? 49.315 -33.626 -31.097 1.00 35.00 195 SER A O 1
ATOM 1559 N N 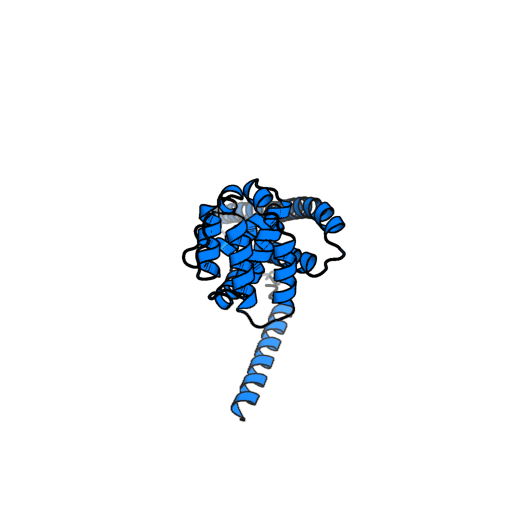. MET A 1 196 ? 47.821 -34.759 -29.810 1.00 37.31 196 MET A N 1
ATOM 1560 C CA . MET A 1 196 ? 48.224 -34.459 -28.423 1.00 37.31 196 MET A CA 1
ATOM 1561 C C . MET A 1 196 ? 48.420 -32.996 -27.990 1.00 37.31 196 MET A C 1
ATOM 1563 O O . MET A 1 196 ? 49.478 -32.409 -28.177 1.00 37.31 196 MET A O 1
ATOM 1567 N N . SER A 1 197 ? 47.465 -32.476 -27.214 1.00 35.66 197 SER A N 1
ATOM 1568 C CA . SER A 1 197 ? 47.610 -32.192 -25.766 1.00 35.66 197 SER A CA 1
ATOM 1569 C C . SER A 1 197 ? 46.292 -31.610 -25.212 1.00 35.66 197 SER A C 1
ATOM 1571 O O . SER A 1 197 ? 45.583 -30.927 -25.951 1.00 35.66 197 SER A O 1
ATOM 1573 N N . PRO A 1 198 ? 45.900 -31.911 -23.958 1.00 46.06 198 PRO A N 1
ATOM 1574 C CA . PRO A 1 198 ? 44.643 -31.427 -23.393 1.00 46.06 198 PRO A CA 1
ATOM 1575 C C . PRO A 1 198 ? 44.806 -29.991 -22.865 1.00 46.06 198 PRO A C 1
ATOM 1577 O O . PRO A 1 198 ? 45.718 -29.756 -22.069 1.00 46.06 198 PRO A O 1
ATOM 1580 N N . PRO A 1 199 ? 43.941 -29.029 -23.236 1.00 44.41 199 PRO A N 1
ATOM 1581 C CA . PRO A 1 199 ? 43.879 -27.763 -22.533 1.00 44.41 199 PRO A CA 1
ATOM 1582 C C . PRO A 1 199 ? 43.059 -27.931 -21.251 1.00 44.41 199 PRO A C 1
ATOM 1584 O O . PRO A 1 199 ? 41.926 -28.412 -21.232 1.00 44.41 199 PRO A O 1
ATOM 1587 N N . THR A 1 200 ? 43.715 -27.550 -20.171 1.00 45.62 200 THR A N 1
ATOM 1588 C CA . THR A 1 200 ? 43.294 -27.553 -18.780 1.00 45.62 200 THR A CA 1
ATOM 1589 C C . THR A 1 200 ? 42.039 -26.700 -18.556 1.00 45.62 200 THR A C 1
ATOM 1591 O O . THR A 1 200 ? 41.977 -25.547 -18.972 1.00 45.62 200 THR A O 1
ATOM 1594 N N . SER A 1 201 ? 41.078 -27.282 -17.833 1.00 46.34 201 SER A N 1
ATOM 1595 C CA . SER A 1 201 ? 40.113 -26.617 -16.942 1.00 46.34 201 SER A CA 1
ATOM 1596 C C . SER A 1 201 ? 39.318 -25.422 -17.492 1.00 46.34 201 SER A C 1
ATOM 1598 O O . SER A 1 201 ? 39.613 -24.268 -17.182 1.00 46.34 201 SER A O 1
ATOM 1600 N N . ALA A 1 202 ? 38.188 -25.707 -18.144 1.00 45.28 202 ALA A N 1
ATOM 1601 C CA . ALA A 1 202 ? 37.008 -24.858 -17.993 1.00 45.28 202 ALA A CA 1
ATOM 1602 C C . ALA A 1 202 ? 36.447 -25.098 -16.580 1.00 45.28 202 ALA A C 1
ATOM 1604 O O . ALA A 1 202 ? 35.664 -26.019 -16.351 1.00 45.28 202 ALA A O 1
ATOM 1605 N N . SER A 1 203 ? 36.945 -24.323 -15.614 1.00 45.75 203 SER A N 1
ATOM 1606 C CA . SER A 1 203 ? 36.392 -24.261 -14.263 1.00 45.75 203 SER A CA 1
ATOM 1607 C C . SER A 1 203 ? 34.971 -23.706 -14.357 1.00 45.75 203 SER A C 1
ATOM 1609 O O . SER A 1 203 ? 34.758 -22.502 -14.496 1.00 45.75 203 SER A O 1
ATOM 1611 N N . SER A 1 204 ? 33.995 -24.611 -14.342 1.00 48.31 204 SER A N 1
ATOM 1612 C CA . SER A 1 204 ? 32.641 -24.313 -13.901 1.00 48.31 204 SER A CA 1
ATOM 1613 C C . SER A 1 204 ? 32.753 -23.885 -12.442 1.00 48.31 204 SER A C 1
ATOM 1615 O O . SER A 1 204 ? 32.793 -24.740 -11.560 1.00 48.31 204 SER A O 1
ATOM 1617 N N . TYR A 1 205 ? 32.854 -22.578 -12.201 1.00 50.16 205 TYR A N 1
ATOM 1618 C CA . TYR A 1 205 ? 32.722 -21.983 -10.874 1.00 50.16 205 TYR A CA 1
ATOM 1619 C C . TYR A 1 205 ? 31.280 -22.228 -10.408 1.00 50.16 205 TYR A C 1
ATOM 1621 O O . TYR A 1 205 ? 30.397 -21.388 -10.562 1.00 50.16 205 TYR A O 1
ATOM 1629 N N . VAL A 1 206 ? 31.010 -23.434 -9.909 1.00 58.12 206 VAL A N 1
ATOM 1630 C CA . VAL A 1 206 ? 29.937 -23.592 -8.939 1.00 58.12 206 VAL A CA 1
ATOM 1631 C C . VAL A 1 206 ? 30.489 -22.914 -7.700 1.00 58.12 206 VAL A C 1
ATOM 1633 O O . VAL A 1 206 ? 31.513 -23.341 -7.176 1.00 58.12 206 VAL A O 1
ATOM 1636 N N . ASP A 1 207 ? 29.895 -21.781 -7.343 1.00 74.75 207 ASP A N 1
ATOM 1637 C CA . ASP A 1 207 ? 30.313 -20.981 -6.203 1.00 74.75 207 ASP A CA 1
ATOM 1638 C C . ASP A 1 207 ? 30.289 -21.873 -4.954 1.00 74.75 207 ASP A C 1
ATOM 1640 O O . ASP A 1 207 ? 29.221 -22.277 -4.494 1.00 74.75 207 ASP A O 1
ATOM 1644 N N . GLU A 1 208 ? 31.465 -22.261 -4.455 1.00 79.44 208 GLU A N 1
ATOM 1645 C CA . GLU A 1 208 ? 31.597 -23.135 -3.282 1.00 79.44 208 GLU A CA 1
ATOM 1646 C C . GLU A 1 208 ? 30.838 -22.543 -2.086 1.00 79.44 208 GLU A C 1
ATOM 1648 O O . GLU A 1 208 ? 30.225 -23.278 -1.317 1.00 79.44 208 GLU A O 1
ATOM 1653 N N . VAL A 1 209 ? 30.749 -21.208 -2.017 1.00 73.62 209 VAL A N 1
ATOM 1654 C CA . VAL A 1 209 ? 29.977 -20.479 -1.005 1.00 73.62 209 VAL A CA 1
ATOM 1655 C C . VAL A 1 209 ? 28.475 -20.760 -1.120 1.00 73.62 209 VAL A C 1
ATOM 1657 O O . VAL A 1 209 ? 27.784 -20.858 -0.107 1.00 73.62 209 VAL A O 1
ATOM 1660 N N . TYR A 1 210 ? 27.958 -20.921 -2.340 1.00 77.94 210 TYR A N 1
ATOM 1661 C CA . TYR A 1 210 ? 26.557 -21.266 -2.588 1.00 77.94 210 TYR A CA 1
ATOM 1662 C C . TYR A 1 210 ? 26.256 -22.734 -2.259 1.00 77.94 210 TYR A C 1
ATOM 1664 O O . TYR A 1 210 ? 25.189 -23.051 -1.737 1.00 77.94 210 TYR A O 1
ATOM 1672 N N . ILE A 1 211 ? 27.197 -23.645 -2.522 1.00 84.75 211 ILE A N 1
ATOM 1673 C CA . ILE A 1 211 ? 27.049 -25.046 -2.099 1.00 84.75 211 ILE A CA 1
ATOM 1674 C C . ILE A 1 211 ? 27.035 -25.127 -0.568 1.00 84.75 211 ILE A C 1
ATOM 1676 O O . ILE A 1 211 ? 26.172 -25.794 0.008 1.00 84.75 211 ILE A O 1
ATOM 1680 N N . ASP A 1 212 ? 27.950 -24.420 0.094 1.00 85.56 212 ASP A N 1
ATOM 1681 C CA . ASP A 1 212 ? 28.063 -24.417 1.551 1.00 85.56 212 ASP A CA 1
ATOM 1682 C C . ASP A 1 212 ? 26.830 -23.806 2.231 1.00 85.56 212 ASP A C 1
ATOM 1684 O O . ASP A 1 212 ? 26.389 -24.314 3.268 1.00 85.56 212 ASP A O 1
ATOM 1688 N N . SER A 1 213 ? 26.220 -22.768 1.643 1.00 83.06 213 SER A N 1
ATOM 1689 C CA . SER A 1 213 ? 24.984 -22.184 2.177 1.00 83.06 213 SER A CA 1
ATOM 1690 C C . SER A 1 213 ? 23.806 -23.159 2.098 1.00 83.06 213 SER A C 1
ATOM 1692 O O . SER A 1 213 ? 23.099 -23.335 3.093 1.00 83.06 213 SER A O 1
ATOM 1694 N N . ILE A 1 214 ? 23.649 -23.879 0.980 1.00 88.25 214 ILE A N 1
ATOM 1695 C CA . ILE A 1 214 ? 22.614 -24.915 0.825 1.00 88.25 214 ILE A CA 1
ATOM 1696 C C . ILE A 1 214 ? 22.822 -26.061 1.822 1.00 88.25 214 ILE A C 1
ATOM 1698 O O . ILE A 1 214 ? 21.867 -26.542 2.438 1.00 88.25 214 ILE A O 1
ATOM 1702 N N . LEU A 1 215 ? 24.065 -26.518 2.001 1.00 90.38 215 LEU A N 1
ATOM 1703 C CA . LEU A 1 215 ? 24.378 -27.585 2.955 1.00 90.38 215 LEU A CA 1
ATOM 1704 C C . LEU A 1 215 ? 24.065 -27.166 4.396 1.00 90.38 215 LEU A C 1
ATOM 1706 O O . LEU A 1 215 ? 23.546 -27.971 5.176 1.00 90.38 215 LEU A O 1
ATOM 1710 N N . TRP A 1 216 ? 24.348 -25.911 4.748 1.00 94.50 216 TRP A N 1
ATOM 1711 C CA . TRP A 1 216 ? 24.033 -25.367 6.065 1.00 94.50 216 TRP A CA 1
ATOM 1712 C C . TRP A 1 216 ? 22.519 -25.270 6.311 1.00 94.50 216 TRP A C 1
ATOM 1714 O O . TRP A 1 216 ? 22.049 -25.712 7.363 1.00 94.50 216 TRP A O 1
ATOM 1724 N N . GLU A 1 217 ? 21.748 -24.766 5.342 1.00 91.44 217 GLU A N 1
ATOM 1725 C CA . GLU A 1 217 ? 20.283 -24.667 5.445 1.00 91.44 217 GLU A CA 1
ATOM 1726 C C . GLU A 1 217 ? 19.619 -26.041 5.598 1.00 91.44 217 GLU A C 1
ATOM 1728 O O . GLU A 1 217 ? 18.778 -26.231 6.483 1.00 91.44 217 GLU A O 1
ATOM 1733 N N . ASN A 1 218 ? 20.043 -27.030 4.804 1.00 90.88 218 ASN A N 1
ATOM 1734 C CA . ASN A 1 218 ? 19.512 -28.392 4.888 1.00 90.88 218 ASN A CA 1
ATOM 1735 C C . ASN A 1 218 ? 19.765 -29.022 6.262 1.00 90.88 218 ASN A C 1
ATOM 1737 O O . ASN A 1 218 ? 18.861 -29.622 6.847 1.00 90.88 218 ASN A O 1
ATOM 1741 N N . LYS A 1 219 ? 20.962 -28.826 6.824 1.00 93.44 219 LYS A N 1
ATOM 1742 C CA . LYS A 1 219 ? 21.296 -29.331 8.160 1.00 93.44 219 LYS A CA 1
ATOM 1743 C C . LYS A 1 219 ? 20.420 -28.707 9.250 1.00 93.44 219 LYS A C 1
ATOM 1745 O O . LYS A 1 219 ? 19.973 -29.403 10.160 1.00 93.44 219 LYS A O 1
ATOM 1750 N N . LEU A 1 220 ? 20.148 -27.404 9.157 1.00 91.88 220 LEU A N 1
ATOM 1751 C CA . LEU A 1 220 ? 19.285 -26.706 10.112 1.00 91.88 220 LEU A CA 1
ATOM 1752 C C . LEU A 1 220 ? 17.836 -27.224 10.061 1.00 91.88 220 LEU A C 1
ATOM 1754 O O . LEU A 1 220 ? 17.190 -27.377 11.107 1.00 91.88 220 LEU A O 1
ATOM 1758 N N . LEU A 1 221 ? 17.331 -27.510 8.858 1.00 94.62 221 LEU A N 1
ATOM 1759 C CA . LEU A 1 221 ? 16.001 -28.086 8.651 1.00 94.62 221 LEU A CA 1
ATOM 1760 C C . LEU A 1 221 ? 15.901 -29.505 9.220 1.00 94.62 221 LEU A C 1
ATOM 1762 O O . LEU A 1 221 ? 14.947 -29.794 9.946 1.00 94.62 221 LEU A O 1
ATOM 1766 N N . GLU A 1 222 ? 16.891 -30.361 8.958 1.00 95.38 222 GLU A N 1
ATOM 1767 C CA . GLU A 1 222 ? 16.951 -31.717 9.517 1.00 95.38 222 GLU A CA 1
ATOM 1768 C C . GLU A 1 222 ? 16.952 -31.697 11.049 1.00 95.38 222 GLU A C 1
ATOM 1770 O O . GLU A 1 222 ? 16.111 -32.349 11.674 1.00 95.38 222 GLU A O 1
ATOM 1775 N N . ASP A 1 223 ? 17.821 -30.893 11.670 1.00 93.31 223 ASP A N 1
ATOM 1776 C CA . ASP A 1 223 ? 17.898 -30.766 13.131 1.00 93.31 223 ASP A CA 1
ATOM 1777 C C . ASP A 1 223 ? 16.564 -30.309 13.741 1.00 93.31 223 ASP A C 1
ATOM 1779 O O . ASP A 1 223 ? 16.172 -30.741 14.832 1.00 93.31 223 ASP A O 1
ATOM 1783 N N . THR A 1 224 ? 15.852 -29.423 13.044 1.00 90.25 224 THR A N 1
ATOM 1784 C CA . THR A 1 224 ? 14.545 -28.924 13.479 1.00 90.25 224 THR A CA 1
ATOM 1785 C C . THR A 1 224 ? 13.477 -30.011 13.371 1.00 90.25 224 THR A C 1
ATOM 1787 O O . THR A 1 224 ? 12.714 -30.211 14.319 1.00 90.25 224 THR A O 1
ATOM 1790 N N . LEU A 1 225 ? 13.451 -30.758 12.265 1.00 93.62 225 LEU A N 1
ATOM 1791 C CA . LEU A 1 225 ? 12.528 -31.876 12.062 1.00 93.62 225 LEU A CA 1
ATOM 1792 C C . LEU A 1 225 ? 12.740 -32.981 13.101 1.00 93.62 225 LEU A C 1
ATOM 1794 O O . LEU A 1 225 ? 11.772 -33.423 13.720 1.00 93.62 225 LEU A O 1
ATOM 1798 N N . TYR A 1 226 ? 13.989 -33.365 13.377 1.00 93.94 226 TYR A N 1
ATOM 1799 C CA . TYR A 1 226 ? 14.295 -34.367 14.402 1.00 93.94 226 TYR A CA 1
ATOM 1800 C C . TYR A 1 226 ? 13.828 -33.938 15.797 1.00 93.94 226 TYR A C 1
ATOM 1802 O O . TYR A 1 226 ? 13.246 -34.743 16.525 1.00 93.94 226 TYR A O 1
ATOM 1810 N N . LYS A 1 227 ? 14.020 -32.665 16.168 1.00 93.31 227 LYS A N 1
ATOM 1811 C CA . LYS A 1 227 ? 13.531 -32.127 17.451 1.00 93.31 227 LYS A CA 1
ATOM 1812 C C . LYS A 1 227 ? 12.007 -32.123 17.550 1.00 93.31 227 LYS A C 1
ATOM 1814 O O . LYS A 1 227 ? 11.476 -32.295 18.645 1.00 93.31 227 LYS A O 1
ATOM 1819 N N . LEU A 1 228 ? 11.309 -31.905 16.436 1.00 85.38 228 LEU A N 1
ATOM 1820 C CA . LEU A 1 228 ? 9.846 -31.931 16.392 1.00 85.38 228 LEU A CA 1
ATOM 1821 C C . LEU A 1 228 ? 9.290 -33.356 16.463 1.00 85.38 228 LEU A C 1
ATOM 1823 O O . LEU A 1 228 ? 8.253 -33.553 17.082 1.00 85.38 228 LEU A O 1
ATOM 1827 N N . MET A 1 229 ? 9.985 -34.343 15.893 1.00 84.56 229 MET A N 1
ATOM 1828 C CA . MET A 1 229 ? 9.565 -35.750 15.924 1.00 84.56 229 MET A CA 1
ATOM 1829 C C . MET A 1 229 ? 9.781 -36.450 17.275 1.00 84.56 229 MET A C 1
ATOM 1831 O O . MET A 1 229 ? 9.243 -37.532 17.489 1.00 84.56 229 MET A O 1
ATOM 1835 N N . GLN A 1 230 ? 10.580 -35.874 18.177 1.00 83.12 230 GLN A N 1
ATOM 1836 C CA . GLN A 1 230 ? 10.832 -36.423 19.518 1.00 83.12 230 GLN A CA 1
ATOM 1837 C C . GLN A 1 230 ? 9.846 -35.922 20.591 1.00 83.12 230 GLN A C 1
ATOM 1839 O O . GLN A 1 230 ? 10.018 -36.243 21.768 1.00 83.1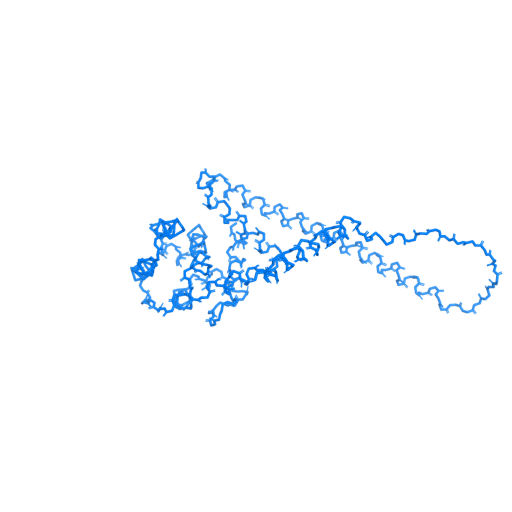2 230 GLN A O 1
ATOM 1844 N N . LYS A 1 231 ? 8.835 -35.133 20.210 1.00 58.59 231 LYS A N 1
ATOM 1845 C CA . LYS A 1 231 ? 7.727 -34.706 21.077 1.00 58.59 231 LYS A CA 1
ATOM 1846 C C . LYS A 1 231 ? 6.454 -35.463 20.735 1.00 58.59 231 LYS A C 1
ATOM 1848 O O . LYS A 1 231 ? 5.696 -35.731 21.691 1.00 58.59 231 LYS A O 1
#

Radius of gyration: 26.12 Å; chains: 1; bounding box: 67×53×67 Å

Foldseek 3Di:
DLLLLLLLLLLLCPQVQQPGDSPDHLLCCLDLVNVQSSCCRFQVDGFDSDPVRVLVVQVVLLVPDDDDPLSVLLNVLSVVADSVVSNVVPPVNSLSVSLSSLSSCQPRGPNNVVSVVSLVVGDPVSNVSNVVSNVLVVVVVCVPVVVVVVVVVVVVVVVVVCVVVVVVVVVVVVVVVVVVVVVVVVPDPDDDDDDDDDDDDPPPCPPVVVVVVVVVVVVVVVVVVVVVVVD

Sequence (231 aa):
MSAFIKSMIVWLSDFPSSPLSAHASIEALASPEVFNCLLGCLIGKTATSTIESYHSLLQKHLESKVETKVVLEMKELIASINFKKFFEKDLHTCVKVCVLLYFIGTHTSSYANLGITSLGFLQEEDKFIIEVYMQIHRNDRMISTILKDFDEFESTLRESQKESFSSLKNKTENTFNELQTFTQFQNNPALTKTSMSPPTSASSYVDEVYIDSILWENKLLEDTLYKLMQK